Protein 4E4Y (pdb70)

Secondary structure (DSSP, 8-state):
--EEEEETTTSHHHHHHHHHHTTSTT-EEEEEESS-----TTEEEEE--TT-HHHHHHHHHHTTT--EEEEEE-------B-TTTS-HHHHHHHHIIIIIHHHHHHHHTGGGEEEEEEEEEE--GGGT---TTBHHHHHHHHHHH--HHHHHHHGGGT-EEEEEEES-B--HHHHHHHHHHHHHHT--HHHHHHHHHTTSTTSSPBPHHHHHHHHHHHHSGGG-----EEEESTTGGG-

Organism: Francisella tularensis subsp. tularensis (strain SCHU S4 / Schu 4) (NCBI:txid177416)

Radius of gyration: 17.49 Å; Cα contacts (8 Å, |Δi|>4): 489; chains: 1; bounding box: 54×38×46 Å

Structure (mmCIF, N/CA/C/O backbone):
data_4E4Y
#
_entry.id   4E4Y
#
_cell.length_a   57.698
_cell.length_b   79.260
_cell.length_c   103.162
_cell.angle_alpha   90.00
_cell.angle_beta   90.00
_cell.angle_gamma   90.00
#
_symmetry.space_group_name_H-M   'I 2 2 2'
#
loop_
_entity.id
_entity.type
_entity.pdbx_description
1 polymer 'Short chain dehydrogenase family protein'
2 non-polymer 'SULFATE ION'
3 non-polymer GLYCEROL
4 water water
#
loop_
_atom_site.group_PDB
_atom_site.id
_atom_site.type_symbol
_atom_site.label_atom_id
_atom_site.label_alt_id
_atom_site.label_comp_id
_atom_site.label_asym_id
_atom_site.label_entity_id
_atom_site.label_seq_id
_atom_site.pdbx_PDB_ins_code
_atom_site.Cartn_x
_atom_site.Cartn_y
_atom_site.Cartn_z
_atom_site.occupancy
_atom_site.B_iso_or_equiv
_atom_site.auth_seq_id
_atom_site.auth_comp_id
_atom_site.auth_asym_id
_atom_site.auth_atom_id
_atom_site.pdbx_PDB_model_num
ATOM 1 N N . ALA A 1 3 ? 39.267 29.938 16.061 1.00 67.44 0 ALA A N 1
ATOM 2 C CA . ALA A 1 3 ? 40.072 28.856 16.620 1.00 65.41 0 ALA A CA 1
ATOM 3 C C . ALA A 1 3 ? 39.186 27.785 17.246 1.00 50.95 0 ALA A C 1
ATOM 4 O O . ALA A 1 3 ? 38.105 28.082 17.749 1.00 51.84 0 ALA A O 1
ATOM 14 N N . ALA A 1 5 ? 37.737 25.277 19.906 1.00 27.41 2 ALA A N 1
ATOM 15 C CA . ALA A 1 5 ? 37.595 25.259 21.358 1.00 24.36 2 ALA A CA 1
ATOM 16 C C . ALA A 1 5 ? 36.739 24.079 21.806 1.00 28.77 2 ALA A C 1
ATOM 17 O O . ALA A 1 5 ? 35.798 23.682 21.106 1.00 25.94 2 ALA A O 1
ATOM 19 N N . ASN A 1 6 ? 37.064 23.534 22.980 1.00 24.06 3 ASN A N 1
ATOM 20 C CA . ASN A 1 6 ? 36.289 22.452 23.579 1.00 25.11 3 ASN A CA 1
ATOM 21 C C . ASN A 1 6 ? 35.630 22.884 24.872 1.00 26.46 3 ASN A C 1
ATOM 22 O O . ASN A 1 6 ? 36.252 23.572 25.691 1.00 23.89 3 ASN A O 1
ATOM 27 N N . TYR A 1 7 ? 34.384 22.460 25.059 1.00 20.57 4 TYR A N 1
ATOM 28 C CA . TYR A 1 7 ? 33.653 22.772 26.290 1.00 20.76 4 TYR A CA 1
ATOM 29 C C . TYR A 1 7 ? 33.022 21.520 26.875 1.00 21.84 4 TYR A C 1
ATOM 30 O O . TYR A 1 7 ? 32.650 20.604 26.138 1.00 24.28 4 TYR A O 1
ATOM 39 N N . LEU A 1 8 ? 32.908 21.490 28.202 1.00 22.41 5 LEU A N 1
ATOM 40 C CA . LEU A 1 8 ? 32.228 20.405 28.905 1.00 19.71 5 LEU A CA 1
ATOM 41 C C . LEU A 1 8 ? 31.085 21.008 29.707 1.00 23.02 5 LEU A C 1
ATOM 42 O O . LEU A 1 8 ? 31.278 21.997 30.400 1.00 20.00 5 LEU A O 1
ATOM 47 N N . VAL A 1 9 ? 29.898 20.423 29.599 1.00 19.84 6 VAL A N 1
ATOM 48 C CA . VAL A 1 9 ? 28.753 20.873 30.392 1.00 20.93 6 VAL A CA 1
ATOM 49 C C . VAL A 1 9 ? 28.122 19.689 31.113 1.00 21.45 6 VAL A C 1
ATOM 50 O O . VAL A 1 9 ? 27.710 18.716 30.477 1.00 21.36 6 VAL A O 1
ATOM 54 N N . THR A 1 10 ? 28.051 19.760 32.437 1.00 18.58 7 THR A N 1
ATOM 55 C CA . THR A 1 10 ? 27.335 18.731 33.179 1.00 23.54 7 THR A CA 1
ATOM 56 C C . THR A 1 10 ? 25.906 19.215 33.334 1.00 24.86 7 THR A C 1
ATOM 57 O O . THR A 1 10 ? 25.678 20.403 33.542 1.00 21.83 7 THR A O 1
ATOM 61 N N . GLY A 1 11 ? 24.943 18.308 33.211 1.00 21.34 8 GLY A N 1
ATOM 62 C CA . GLY A 1 11 ? 23.544 18.694 33.233 1.00 27.46 8 GLY A CA 1
ATOM 63 C C . GLY A 1 11 ? 23.161 19.586 32.062 1.00 29.24 8 GLY A C 1
ATOM 64 O O . GLY A 1 11 ? 22.348 20.498 32.210 1.00 31.02 8 GLY A O 1
ATOM 65 N N . GLY A 1 12 ? 23.738 19.314 30.894 1.00 24.53 9 GLY A N 1
ATOM 66 C CA . GLY A 1 12 ? 23.498 20.126 29.707 1.00 23.01 9 GLY A CA 1
ATOM 67 C C . GLY A 1 12 ? 22.262 19.791 28.888 1.00 25.14 9 GLY A C 1
ATOM 68 O O . GLY A 1 12 ? 22.088 20.354 27.800 1.00 25.47 9 GLY A O 1
ATOM 69 N N . SER A 1 13 ? 21.398 18.903 29.382 1.00 22.70 10 SER A N 1
ATOM 70 C CA . SER A 1 13 ? 20.225 18.503 28.592 1.00 26.90 10 SER A CA 1
ATOM 71 C C . SER A 1 13 ? 18.957 19.295 28.883 1.00 34.09 10 SER A C 1
ATOM 72 O O . SER A 1 13 ? 17.975 19.173 28.165 1.00 36.96 10 SER A O 1
ATOM 75 N N . LYS A 1 14 ? 18.966 20.091 29.939 1.00 38.68 11 LYS A N 1
ATOM 76 C CA . LYS A 1 14 ? 17.769 20.845 30.296 1.00 41.59 11 LYS A CA 1
ATOM 77 C C . LYS A 1 14 ? 18.103 22.210 30.888 1.00 34.17 11 LYS A C 1
ATOM 78 O O . LYS A 1 14 ? 19.245 22.475 31.250 1.00 29.37 11 LYS A O 1
ATOM 84 N N . GLY A 1 15 ? 17.098 23.080 30.943 1.00 38.67 12 GLY A N 1
ATOM 85 C CA . GLY A 1 15 ? 17.233 24.381 31.572 1.00 38.48 12 GLY A CA 1
ATOM 86 C C . GLY A 1 15 ? 18.435 25.189 31.122 1.00 32.03 12 GLY A C 1
ATOM 87 O O . GLY A 1 15 ? 18.717 25.295 29.926 1.00 26.56 12 GLY A O 1
ATOM 88 N N . ILE A 1 16 ? 19.144 25.764 32.089 1.00 25.55 13 ILE A N 1
ATOM 89 C CA . ILE A 1 16 ? 20.265 26.650 31.790 1.00 27.02 13 ILE A CA 1
ATOM 90 C C . ILE A 1 16 ? 21.355 25.918 31.021 1.00 23.77 13 ILE A C 1
ATOM 91 O O . ILE A 1 16 ? 21.949 26.468 30.084 1.00 24.95 13 ILE A O 1
ATOM 96 N N . GLY A 1 17 ? 21.618 24.679 31.426 1.00 27.59 14 GLY A N 1
ATOM 97 C CA . GLY A 1 17 ? 22.622 23.856 30.770 1.00 25.49 14 GLY A CA 1
ATOM 98 C C . GLY A 1 17 ? 22.333 23.691 29.283 1.00 29.44 14 GLY A C 1
ATOM 99 O O . GLY A 1 17 ? 23.229 23.834 28.453 1.00 23.70 14 GLY A O 1
ATOM 100 N N . LYS A 1 18 ? 21.082 23.384 28.942 1.00 27.03 15 LYS A N 1
ATOM 101 C CA . LYS A 1 18 ? 20.691 23.258 27.539 1.00 25.68 15 LYS A CA 1
ATOM 102 C C . LYS A 1 18 ? 20.885 24.580 26.799 1.00 27.49 15 LYS A C 1
ATOM 103 O O . LYS A 1 18 ? 21.352 24.604 25.659 1.00 26.29 15 LYS A O 1
ATOM 109 N N . ALA A 1 19 ? 20.532 25.684 27.454 1.00 26.40 16 ALA A N 1
ATOM 110 C CA . ALA A 1 19 ? 20.639 26.997 26.822 1.00 29.17 16 ALA A CA 1
ATOM 111 C C . ALA A 1 19 ? 22.105 27.346 26.549 1.00 23.53 16 ALA A C 1
ATOM 112 O O . ALA A 1 19 ? 22.444 27.912 25.507 1.00 24.16 16 ALA A O 1
ATOM 114 N N . VAL A 1 20 ? 22.964 27.007 27.500 1.00 20.87 17 VAL A N 1
ATOM 115 C CA . VAL A 1 20 ? 24.401 27.221 27.336 1.00 20.56 17 VAL A CA 1
ATOM 116 C C . VAL A 1 20 ? 24.948 26.345 26.212 1.00 24.60 17 VAL A C 1
ATOM 117 O O . VAL A 1 20 ? 25.702 26.815 25.357 1.00 22.38 17 VAL A O 1
ATOM 121 N N . VAL A 1 21 ? 24.554 25.078 26.201 1.00 23.72 18 VAL A N 1
ATOM 122 C CA . VAL A 1 21 ? 24.980 24.185 25.125 1.00 26.84 18 VAL A CA 1
ATOM 123 C C . VAL A 1 21 ? 24.613 24.745 23.747 1.00 27.19 18 VAL A C 1
ATOM 124 O O . VAL A 1 21 ? 25.473 24.850 22.875 1.00 25.98 18 VAL A O 1
ATOM 128 N N . GLU A 1 22 ? 23.349 25.125 23.557 1.00 25.12 19 GLU A N 1
ATOM 129 C CA . GLU A 1 22 ? 22.908 25.667 22.271 1.00 28.38 19 GLU A CA 1
ATOM 130 C C . GLU A 1 22 ? 23.711 26.900 21.846 1.00 28.39 19 GLU A C 1
ATOM 131 O O . GLU A 1 22 ? 24.080 27.024 20.686 1.00 28.67 19 GLU A O 1
ATOM 137 N N . LEU A 1 23 ? 23.995 27.799 22.786 1.00 27.64 20 LEU A N 1
ATOM 138 C CA . LEU A 1 23 ? 24.772 28.995 22.463 1.00 29.14 20 LEU A CA 1
ATOM 139 C C . LEU A 1 23 ? 26.212 28.647 22.087 1.00 26.47 20 LEU A C 1
ATOM 140 O O . LEU A 1 23 ? 26.773 29.217 21.150 1.00 29.91 20 LEU A O 1
ATOM 145 N N . LEU A 1 24 ? 26.810 27.717 22.820 1.00 25.25 21 LEU A N 1
ATOM 146 C CA . LEU A 1 24 ? 28.179 27.305 22.529 1.00 25.05 21 LEU A CA 1
ATOM 147 C C . LEU A 1 24 ? 28.308 26.594 21.184 1.00 30.70 21 LEU A C 1
ATOM 148 O O . LEU A 1 24 ? 29.377 26.612 20.577 1.00 27.82 21 LEU A O 1
ATOM 153 N N . LEU A 1 25 ? 27.228 25.965 20.724 1.00 23.58 22 LEU A N 1
ATOM 154 C CA . LEU A 1 25 ? 27.281 25.180 19.490 1.00 29.40 22 LEU A CA 1
ATOM 155 C C . LEU A 1 25 ? 27.193 26.039 18.234 1.00 33.76 22 LEU A C 1
ATOM 156 O O . LEU A 1 25 ? 27.408 25.552 17.118 1.00 33.91 22 LEU A O 1
ATOM 161 N N . GLN A 1 26 ? 26.869 27.314 18.414 1.00 33.59 23 GLN A N 1
ATOM 162 C CA . GLN A 1 26 ? 26.636 28.204 17.285 1.00 38.97 23 GLN A CA 1
ATOM 163 C C . GLN A 1 26 ? 27.875 28.388 16.403 1.00 40.73 23 GLN A C 1
ATOM 164 O O . GLN A 1 26 ? 27.761 28.568 15.194 1.00 43.38 23 GLN A O 1
ATOM 170 N N . ASN A 1 27 ? 29.053 28.339 17.017 1.00 36.11 24 ASN A N 1
ATOM 171 C CA . ASN A 1 27 ? 30.313 28.382 16.284 1.00 36.21 24 ASN A CA 1
ATOM 172 C C . ASN A 1 27 ? 30.721 26.961 15.929 1.00 32.30 24 ASN A C 1
ATOM 173 O O . ASN A 1 27 ? 30.876 26.133 16.810 1.00 28.82 24 ASN A O 1
ATOM 178 N N . LYS A 1 28 ? 30.893 26.675 14.643 1.00 40.93 25 LYS A N 1
ATOM 179 C CA . LYS A 1 28 ? 31.175 25.304 14.216 1.00 46.61 25 LYS A CA 1
ATOM 180 C C . LYS A 1 28 ? 32.553 24.806 14.646 1.00 44.23 25 LYS A C 1
ATOM 181 O O . LYS A 1 28 ? 32.829 23.609 14.602 1.00 44.99 25 LYS A O 1
ATOM 187 N N . ASN A 1 29 ? 33.416 25.722 15.061 1.00 45.02 26 ASN A N 1
ATOM 188 C CA . ASN A 1 29 ? 34.721 25.330 15.573 1.00 37.96 26 ASN A CA 1
ATOM 189 C C . ASN A 1 29 ? 34.677 24.997 17.056 1.00 34.39 26 ASN A C 1
ATOM 190 O O . ASN A 1 29 ? 35.701 24.650 17.647 1.00 32.54 26 ASN A O 1
ATOM 195 N N . HIS A 1 30 ? 33.493 25.121 17.652 1.00 29.52 27 HIS A N 1
ATOM 196 C CA . HIS A 1 30 ? 33.301 24.713 19.043 1.00 25.71 27 HIS A CA 1
ATOM 197 C C . HIS A 1 30 ? 32.797 23.281 19.085 1.00 30.64 27 HIS A C 1
ATOM 198 O O . HIS A 1 30 ? 31.952 22.881 18.280 1.00 32.91 27 HIS A O 1
ATOM 205 N N . THR A 1 31 ? 33.342 22.518 20.022 1.00 29.35 28 THR A N 1
ATOM 206 C CA . THR A 1 31 ? 32.854 21.187 20.338 1.00 25.39 28 THR A CA 1
ATOM 207 C C . THR A 1 31 ? 32.335 21.228 21.756 1.00 28.21 28 THR A C 1
ATOM 208 O O . THR A 1 31 ? 33.025 21.683 22.663 1.00 24.20 28 THR A O 1
ATOM 212 N N . VAL A 1 32 ? 31.113 20.765 21.960 1.00 19.72 29 VAL A N 1
ATOM 213 C CA . VAL A 1 32 ? 30.567 20.740 23.301 1.00 24.21 29 VAL A CA 1
ATOM 214 C C . VAL A 1 32 ? 30.302 19.301 23.685 1.00 25.21 29 VAL A C 1
ATOM 215 O O . VAL A 1 32 ? 29.761 18.532 22.894 1.00 27.28 29 VAL A O 1
ATOM 219 N N . ILE A 1 33 ? 30.695 18.945 24.900 1.00 21.36 30 ILE A N 1
ATOM 220 C CA . ILE A 1 33 ? 30.445 17.618 25.427 1.00 23.81 30 ILE A CA 1
ATOM 221 C C . ILE A 1 33 ? 29.454 17.752 26.572 1.00 24.78 30 ILE A C 1
ATOM 222 O O . ILE A 1 33 ? 29.725 18.416 27.577 1.00 24.15 30 ILE A O 1
ATOM 227 N N . ASN A 1 34 ? 28.286 17.144 26.378 1.00 20.82 31 ASN A N 1
ATOM 228 C CA . ASN A 1 34 ? 27.198 17.207 27.341 1.00 22.99 31 ASN A CA 1
ATOM 229 C C . ASN A 1 34 ? 27.152 15.925 28.146 1.00 18.92 31 ASN A C 1
ATOM 230 O O . ASN A 1 34 ? 27.041 14.832 27.577 1.00 22.44 31 ASN A O 1
ATOM 235 N N . ILE A 1 35 ? 27.242 16.060 29.463 1.00 19.63 32 ILE A N 1
ATOM 236 C CA . ILE A 1 35 ? 27.136 14.917 30.355 1.00 24.95 32 ILE A CA 1
ATOM 237 C C . ILE A 1 35 ? 25.814 15.012 31.105 1.00 25.29 32 ILE A C 1
ATOM 238 O O . ILE A 1 35 ? 25.595 15.945 31.874 1.00 25.10 32 ILE A O 1
ATOM 243 N N . ASP A 1 36 ? 24.937 14.040 30.890 1.00 23.34 33 ASP A N 1
ATOM 244 C CA . ASP A 1 36 ? 23.626 14.058 31.520 1.00 24.08 33 ASP A CA 1
ATOM 245 C C . ASP A 1 36 ? 23.028 12.659 31.504 1.00 26.63 33 ASP A C 1
ATOM 246 O O . ASP A 1 36 ? 23.586 11.743 30.890 1.00 28.77 33 ASP A O 1
ATOM 251 N N . ILE A 1 37 ? 21.903 12.491 32.189 1.00 29.69 34 ILE A N 1
ATOM 252 C CA . ILE A 1 37 ? 21.274 11.175 32.308 1.00 32.91 34 ILE A CA 1
ATOM 253 C C . ILE A 1 37 ? 20.476 10.815 31.055 1.00 42.18 34 ILE A C 1
ATOM 254 O O . ILE A 1 37 ? 20.254 9.636 30.761 1.00 41.39 34 ILE A O 1
ATOM 259 N N . GLN A 1 38 ? 20.064 11.840 30.316 1.00 38.63 35 GLN A N 1
ATOM 260 C CA . GLN A 1 38 ? 19.353 11.663 29.057 1.00 42.32 35 GLN A CA 1
ATOM 261 C C . GLN A 1 38 ? 19.857 12.692 28.065 1.00 40.44 35 GLN A C 1
ATOM 262 O O . GLN A 1 38 ? 20.152 13.824 28.453 1.00 31.07 35 GLN A O 1
ATOM 268 N N . GLN A 1 39 ? 19.971 12.313 26.790 1.00 41.31 36 GLN A N 1
ATOM 269 C CA . GLN A 1 39 ? 20.414 13.271 25.784 1.00 39.36 36 GLN A CA 1
ATOM 270 C C . GLN A 1 39 ? 19.262 14.173 25.389 1.00 39.51 36 GLN A C 1
ATOM 271 O O . GLN A 1 39 ? 18.102 13.783 25.472 1.00 51.85 36 GLN A O 1
ATOM 277 N N . SER A 1 40 ? 19.592 15.385 24.964 1.00 31.36 37 SER A N 1
ATOM 278 C CA . SER A 1 40 ? 18.589 16.324 24.512 1.00 43.86 37 SER A CA 1
ATOM 279 C C . SER A 1 40 ? 18.646 16.330 22.997 1.00 42.10 37 SER A C 1
ATOM 280 O O . SER A 1 40 ? 18.548 15.278 22.363 1.00 41.73 37 SER A O 1
ATOM 283 N N . PHE A 1 41 ? 18.822 17.505 22.413 1.00 32.11 38 PHE A N 1
ATOM 284 C CA . PHE A 1 41 ? 18.893 17.595 20.961 1.00 33.94 38 PHE A CA 1
ATOM 285 C C . PHE A 1 41 ? 20.287 17.193 20.451 1.00 35.45 38 PHE A C 1
ATOM 286 O O . PHE A 1 41 ? 21.193 16.891 21.244 1.00 32.43 38 PHE A O 1
ATOM 294 N N . SER A 1 42 ? 20.446 17.190 19.127 1.00 38.81 39 SER A N 1
ATOM 295 C CA . SER A 1 42 ? 21.687 16.737 18.505 1.00 35.30 39 SER A CA 1
ATOM 296 C C . SER A 1 42 ? 22.285 17.785 17.591 1.00 33.21 39 SER A C 1
ATOM 297 O O . SER A 1 42 ? 21.572 18.590 16.995 1.00 36.46 39 SER A O 1
ATOM 300 N N . ALA A 1 43 ? 23.606 17.742 17.464 1.00 31.60 40 ALA A N 1
ATOM 301 C CA . ALA A 1 43 ? 24.320 18.561 16.500 1.00 31.63 40 ALA A CA 1
ATOM 302 C C . ALA A 1 43 ? 25.631 17.846 16.196 1.00 31.90 40 ALA A C 1
ATOM 303 O O . ALA A 1 43 ? 26.131 17.096 17.031 1.00 30.91 40 ALA A O 1
ATOM 305 N N . GLU A 1 44 ? 26.182 18.050 15.003 1.00 35.34 41 GLU A N 1
ATOM 306 C CA . GLU A 1 44 ? 27.412 17.355 14.642 1.00 37.87 41 GLU A CA 1
ATOM 307 C C . GLU A 1 44 ? 28.544 17.713 15.596 1.00 36.35 41 GLU A C 1
ATOM 308 O O . GLU A 1 44 ? 29.451 16.909 15.814 1.00 35.08 41 GLU A O 1
ATOM 314 N N . ASN A 1 45 ? 28.494 18.916 16.167 1.00 30.52 42 ASN A N 1
ATOM 315 C CA . ASN A 1 45 ? 29.544 19.330 17.097 1.00 27.85 42 ASN A CA 1
ATOM 316 C C . ASN A 1 45 ? 29.179 19.187 18.569 1.00 32.49 42 ASN A C 1
ATOM 317 O O . ASN A 1 45 ? 29.828 19.783 19.424 1.00 25.19 42 ASN A O 1
ATOM 322 N N . LEU A 1 46 ? 28.144 18.399 18.849 1.00 26.84 43 LEU A N 1
ATOM 323 C CA . LEU A 1 46 ? 27.718 18.118 20.217 1.00 26.86 43 LEU A CA 1
ATOM 324 C C . LEU A 1 46 ? 27.926 16.633 20.497 1.00 28.71 43 LEU A C 1
ATOM 325 O O . LEU A 1 46 ? 27.439 15.777 19.747 1.00 27.99 43 LEU A O 1
ATOM 330 N N . LYS A 1 47 ? 28.671 16.331 21.555 1.00 27.73 44 LYS A N 1
ATOM 331 C CA . LYS A 1 47 ? 28.905 14.949 21.946 1.00 27.62 44 LYS A CA 1
ATOM 332 C C . LYS A 1 47 ? 28.121 14.701 23.221 1.00 30.20 44 LYS A C 1
ATOM 333 O O . LYS A 1 47 ? 28.198 15.484 24.165 1.00 31.14 44 LYS A O 1
ATOM 339 N N . PHE A 1 48 ? 27.363 13.617 23.252 1.00 26.18 45 PHE A N 1
ATOM 340 C CA . PHE A 1 48 ? 26.642 13.269 24.457 1.00 25.88 45 PHE A CA 1
ATOM 341 C C . PHE A 1 48 ? 27.254 12.033 25.104 1.00 25.94 45 PHE A C 1
ATOM 342 O O . PHE A 1 48 ? 27.536 11.035 24.417 1.00 27.21 45 PHE A O 1
ATOM 350 N N . ILE A 1 49 ? 27.450 12.097 26.414 1.00 25.82 46 ILE A N 1
ATOM 351 C CA . ILE A 1 49 ? 27.814 10.916 27.191 1.00 27.80 46 ILE A CA 1
ATOM 352 C C . ILE A 1 49 ? 26.858 10.750 28.365 1.00 30.97 46 ILE A C 1
ATOM 353 O O . ILE A 1 49 ? 26.752 11.627 29.225 1.00 27.05 46 ILE A O 1
ATOM 358 N N . LYS A 1 50 ? 26.147 9.627 28.384 1.00 32.74 47 LYS A N 1
ATOM 359 C CA . LYS A 1 50 ? 25.184 9.362 29.446 1.00 35.40 47 LYS A CA 1
ATOM 360 C C . LYS A 1 50 ? 25.891 9.057 30.759 1.00 33.99 47 LYS A C 1
ATOM 361 O O . LYS A 1 50 ? 26.865 8.310 30.786 1.00 33.80 47 LYS A O 1
ATOM 367 N N . ALA A 1 51 ? 25.401 9.646 31.846 1.00 29.04 48 ALA A N 1
ATOM 368 C CA . ALA A 1 51 ? 25.948 9.377 33.169 1.00 30.29 48 ALA A CA 1
ATOM 369 C C . ALA A 1 51 ? 24.934 9.765 34.237 1.00 30.13 48 ALA A C 1
ATOM 370 O O . ALA A 1 51 ? 24.240 10.779 34.113 1.00 30.11 48 ALA A O 1
ATOM 372 N N . ASP A 1 52 ? 24.834 8.941 35.272 1.00 29.07 49 ASP A N 1
ATOM 373 C CA . ASP A 1 52 ? 24.102 9.314 36.472 1.00 29.56 49 ASP A CA 1
ATOM 374 C C . ASP A 1 52 ? 25.109 10.014 37.370 1.00 30.55 49 ASP A C 1
ATOM 375 O O . ASP A 1 52 ? 25.993 9.374 37.932 1.00 28.57 49 ASP A O 1
ATOM 380 N N . LEU A 1 53 ? 24.989 11.332 37.487 1.00 30.71 50 LEU A N 1
ATOM 381 C CA . LEU A 1 53 ? 26.016 12.128 38.167 1.00 29.93 50 LEU A CA 1
ATOM 382 C C . LE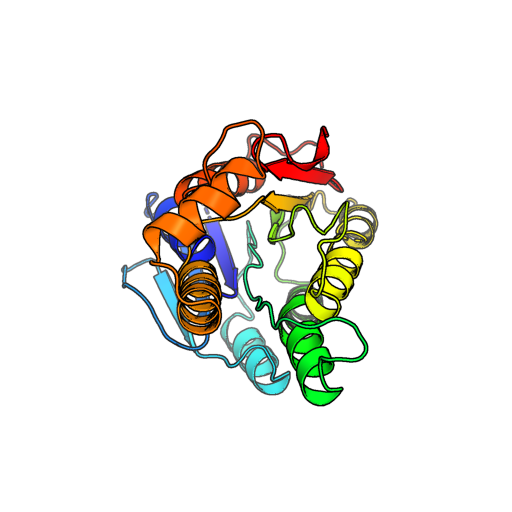U A 1 53 ? 26.045 11.992 39.695 1.00 29.55 50 LEU A C 1
ATOM 383 O O . LEU A 1 53 ? 26.815 12.683 40.363 1.00 33.10 50 LEU A O 1
ATOM 388 N N . THR A 1 54 ? 25.214 11.110 40.246 1.00 33.44 51 THR A N 1
ATOM 389 C CA . THR A 1 54 ? 25.281 10.800 41.671 1.00 35.53 51 THR A CA 1
ATOM 390 C C . THR A 1 54 ? 26.200 9.607 41.906 1.00 37.48 51 THR A C 1
ATOM 391 O O . THR A 1 54 ? 26.484 9.238 43.044 1.00 38.70 51 THR A O 1
ATOM 395 N N . LYS A 1 55 ? 26.650 8.997 40.820 1.00 34.77 52 LYS A N 1
ATOM 396 C CA . LYS A 1 55 ? 27.497 7.815 40.905 1.00 34.45 52 LYS A CA 1
ATOM 397 C C . LYS A 1 55 ? 28.913 8.136 40.458 1.00 38.26 52 LYS A C 1
ATOM 398 O O . LYS A 1 55 ? 29.155 8.476 39.293 1.00 37.72 52 LYS A O 1
ATOM 404 N N . GLN A 1 56 ? 29.849 8.027 41.389 1.00 37.11 53 GLN A N 1
ATOM 405 C CA . GLN A 1 56 ? 31.248 8.288 41.084 1.00 40.84 53 GLN A CA 1
ATOM 406 C C . GLN A 1 56 ? 31.733 7.432 39.911 1.00 37.43 53 GLN A C 1
ATOM 407 O O . GLN A 1 56 ? 32.460 7.914 39.048 1.00 34.46 53 GLN A O 1
ATOM 413 N N . GLN A 1 57 ? 31.326 6.166 39.886 1.00 38.63 54 GLN A N 1
ATOM 414 C CA . GLN A 1 57 ? 31.753 5.246 38.835 1.00 38.54 54 GLN A CA 1
ATOM 415 C C . GLN A 1 57 ? 31.356 5.728 37.441 1.00 35.16 54 GLN A C 1
ATOM 416 O O . GLN A 1 57 ? 32.100 5.535 36.475 1.00 36.98 54 GLN A O 1
ATOM 422 N N . ASP A 1 58 ? 30.178 6.335 37.328 1.00 34.06 55 ASP A N 1
ATOM 423 C CA . ASP A 1 58 ? 29.737 6.881 36.044 1.00 31.77 55 ASP A CA 1
ATOM 424 C C . ASP A 1 58 ? 30.648 8.028 35.621 1.00 32.63 55 ASP A C 1
ATOM 425 O O . ASP A 1 58 ? 31.004 8.163 34.450 1.00 31.45 55 ASP A O 1
ATOM 430 N N . ILE A 1 59 ? 31.043 8.845 36.585 1.00 32.19 56 ILE A N 1
ATOM 431 C CA . ILE A 1 59 ? 31.909 9.980 36.297 1.00 29.75 56 ILE A CA 1
ATOM 432 C C . ILE A 1 59 ? 33.309 9.499 35.909 1.00 29.86 56 ILE A C 1
ATOM 433 O O . ILE A 1 59 ? 33.929 10.036 34.988 1.00 29.95 56 ILE A O 1
ATOM 438 N N . THR A 1 60 ? 33.793 8.471 36.599 1.00 30.78 57 THR A N 1
ATOM 439 C CA . THR A 1 60 ? 35.078 7.875 36.260 1.00 28.89 57 THR A CA 1
ATOM 440 C C . THR A 1 60 ? 35.062 7.352 34.827 1.00 37.28 57 THR A C 1
ATOM 441 O O . THR A 1 60 ? 36.054 7.476 34.104 1.00 36.86 57 THR A O 1
ATOM 445 N N . ASN A 1 61 ? 33.931 6.784 34.412 1.00 33.64 58 ASN A N 1
ATOM 446 C CA . ASN A 1 61 ? 33.786 6.296 33.037 1.00 33.93 58 ASN A CA 1
ATOM 447 C C . ASN A 1 61 ? 33.845 7.435 32.014 1.00 34.40 58 ASN A C 1
ATOM 448 O O . ASN A 1 61 ? 34.494 7.322 30.974 1.00 30.45 58 ASN A O 1
ATOM 453 N N . VAL A 1 62 ? 33.159 8.531 32.308 1.00 29.27 59 VAL A N 1
ATOM 454 C CA . VAL A 1 62 ? 33.228 9.703 31.445 1.00 28.03 59 VAL A CA 1
ATOM 455 C C . VAL A 1 62 ? 34.657 10.228 31.328 1.00 29.39 59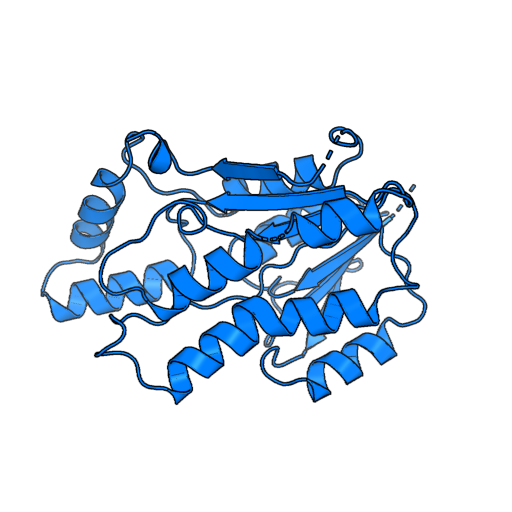 VAL A C 1
ATOM 456 O O . VAL A 1 62 ? 35.134 10.520 30.230 1.00 27.73 59 VAL A O 1
ATOM 460 N N . LEU A 1 63 ? 35.333 10.359 32.465 1.00 25.51 60 LEU A N 1
ATOM 461 C CA . LEU A 1 63 ? 36.694 10.881 32.496 1.00 26.09 60 LEU A CA 1
ATOM 462 C C . LEU A 1 63 ? 37.625 10.072 31.607 1.00 29.75 60 LEU A C 1
ATOM 463 O O . LEU A 1 63 ? 38.513 10.628 30.963 1.00 32.19 60 LEU A O 1
ATOM 468 N N . ASP A 1 64 ? 37.418 8.761 31.565 1.00 30.51 61 ASP A N 1
ATOM 469 C CA . ASP A 1 64 ? 38.223 7.898 30.712 1.00 34.68 61 ASP A CA 1
ATOM 470 C C . ASP A 1 64 ? 37.951 8.196 29.235 1.00 36.25 61 ASP A C 1
ATOM 471 O O . ASP A 1 64 ? 38.871 8.260 28.416 1.00 31.55 61 ASP A O 1
ATOM 476 N N . ILE A 1 65 ? 36.680 8.380 28.899 1.00 30.36 62 ILE A N 1
ATOM 477 C CA . ILE A 1 65 ? 36.307 8.658 27.516 1.00 35.91 62 ILE A CA 1
ATOM 478 C C . ILE A 1 65 ? 36.904 9.969 27.003 1.00 29.57 62 ILE A C 1
ATOM 479 O O . ILE A 1 65 ? 37.370 10.040 25.862 1.00 33.09 62 ILE A O 1
ATOM 484 N N . ILE A 1 66 ? 36.892 10.993 27.850 1.00 28.07 63 ILE A N 1
ATOM 485 C CA . ILE A 1 66 ? 37.357 12.328 27.464 1.00 25.23 63 ILE A CA 1
ATOM 486 C C . ILE A 1 66 ? 38.809 12.640 27.850 1.00 32.51 63 ILE A C 1
ATOM 487 O O . ILE A 1 66 ? 39.209 13.804 27.879 1.00 29.00 63 ILE A O 1
ATOM 492 N N . LYS A 1 67 ? 39.599 11.603 28.112 1.00 30.92 64 LYS A N 1
ATOM 493 C CA . LYS A 1 67 ? 40.937 11.792 28.680 1.00 34.22 64 LYS A CA 1
ATOM 494 C C . LYS A 1 67 ? 41.927 12.600 27.823 1.00 32.26 64 LYS A C 1
ATOM 495 O O . LYS A 1 67 ? 42.856 13.201 28.362 1.00 37.01 64 LYS A O 1
ATOM 501 N N A ASN A 1 68 ? 41.752 12.615 26.500 0.60 31.61 65 ASN A N 1
ATOM 502 N N B ASN A 1 68 ? 41.720 12.615 26.513 0.40 31.90 65 ASN A N 1
ATOM 503 C CA A ASN A 1 68 ? 42.672 13.366 25.626 0.60 35.34 65 ASN A CA 1
ATOM 504 C CA B ASN A 1 68 ? 42.624 13.344 25.635 0.40 34.82 65 ASN A CA 1
ATOM 505 C C A ASN A 1 68 ? 42.204 14.790 25.320 0.60 33.40 65 ASN A C 1
ATOM 506 C C B ASN A 1 68 ? 41.996 14.594 25.039 0.40 34.00 65 ASN A C 1
ATOM 507 O O A ASN A 1 68 ? 42.937 15.586 24.726 0.60 32.37 65 ASN A O 1
ATOM 508 O O B ASN A 1 68 ? 42.420 15.076 23.987 0.40 32.08 65 ASN A O 1
ATOM 517 N N . VAL A 1 69 ? 40.982 15.107 25.724 1.00 29.60 66 VAL A N 1
ATOM 518 C CA . VAL A 1 69 ? 40.398 16.390 25.376 1.00 26.67 66 VAL A CA 1
ATOM 519 C C . VAL A 1 69 ? 40.932 17.489 26.288 1.00 30.28 66 VAL A C 1
ATOM 520 O O . VAL A 1 69 ? 41.027 17.313 27.507 1.00 32.40 66 VAL A O 1
ATOM 524 N N . SER A 1 70 ? 41.312 18.617 25.701 1.00 26.29 67 SER A N 1
ATOM 525 C CA A SER A 1 70 ? 41.698 19.781 26.487 0.67 26.15 67 SER A CA 1
ATOM 526 C CA B SER A 1 70 ? 41.695 19.776 26.496 0.33 26.92 67 SER A CA 1
ATOM 527 C C . SER A 1 70 ? 40.593 20.823 26.415 1.00 27.11 67 SER A C 1
ATOM 528 O O . SER A 1 70 ? 40.172 21.216 25.320 1.00 28.64 67 SER A O 1
ATOM 533 N N . PHE A 1 71 ? 40.130 21.269 27.577 1.00 25.96 68 PHE A N 1
ATOM 534 C CA . PHE A 1 71 ? 38.984 22.162 27.639 1.00 25.08 68 PHE A CA 1
ATOM 535 C C . PHE A 1 71 ? 39.335 23.622 27.816 1.00 26.53 68 PHE A C 1
ATOM 536 O O . PHE A 1 71 ? 40.212 23.982 28.606 1.00 24.09 68 PHE A O 1
ATOM 544 N N . ASP A 1 72 ? 38.632 24.446 27.049 1.00 22.70 69 ASP A N 1
ATOM 545 C CA . ASP A 1 72 ? 38.670 25.891 27.176 1.00 25.75 69 ASP A CA 1
ATOM 546 C C . ASP A 1 72 ? 37.691 26.364 28.227 1.00 24.02 69 ASP A C 1
ATOM 547 O O . ASP A 1 72 ? 37.938 27.352 28.905 1.00 24.46 69 ASP A O 1
ATOM 552 N N . GLY A 1 73 ? 36.563 25.670 28.345 1.00 20.95 70 GLY A N 1
ATOM 553 C CA . GLY A 1 73 ? 35.513 26.091 29.247 1.00 26.32 70 GLY A CA 1
ATOM 554 C C . GLY A 1 73 ? 34.748 24.922 29.844 1.00 24.57 70 GLY A C 1
ATOM 555 O O . GLY A 1 73 ? 34.592 23.885 29.210 1.00 24.13 70 GLY A O 1
ATOM 556 N N . ILE A 1 74 ? 34.290 25.091 31.077 1.00 19.15 71 ILE A N 1
ATOM 557 C CA A ILE A 1 74 ? 33.466 24.090 31.747 0.38 20.93 71 ILE A CA 1
ATOM 558 C CA B ILE A 1 74 ? 33.448 24.090 31.717 0.62 20.09 71 ILE A CA 1
ATOM 559 C C . ILE A 1 74 ? 32.272 24.786 32.389 1.00 23.37 71 ILE A C 1
ATOM 560 O O . ILE A 1 74 ? 32.448 25.796 33.052 1.00 22.43 71 ILE A O 1
ATOM 569 N N . PHE A 1 75 ? 31.065 24.258 32.182 1.00 20.54 72 PHE A N 1
ATOM 570 C CA . PHE A 1 75 ? 29.879 24.771 32.895 1.00 19.23 72 PHE A CA 1
ATOM 571 C C . PHE A 1 75 ? 29.273 23.630 33.689 1.00 25.08 72 PHE A C 1
ATOM 572 O O . PHE A 1 75 ? 28.916 22.599 33.113 1.00 25.35 72 PHE A O 1
ATOM 580 N N . LEU A 1 76 ? 29.164 23.821 35.005 1.00 21.44 73 LEU A N 1
ATOM 581 C CA . LEU A 1 76 ? 28.659 22.791 35.907 1.00 20.58 73 LEU A CA 1
ATOM 582 C C . LEU A 1 76 ? 27.215 23.092 36.298 1.00 24.39 73 LEU A C 1
ATOM 583 O O . LEU A 1 76 ? 26.953 23.932 37.149 1.00 21.02 73 LEU A O 1
ATOM 588 N N . ASN A 1 77 ? 26.288 22.402 35.647 1.00 26.67 74 ASN A N 1
ATOM 589 C CA . ASN A 1 77 ? 24.867 22.670 35.814 1.00 24.89 74 ASN A CA 1
ATOM 590 C C . ASN A 1 77 ? 24.116 21.449 36.331 1.00 28.43 74 ASN A C 1
ATOM 591 O O . ASN A 1 77 ? 22.890 21.416 36.327 1.00 32.77 74 ASN A O 1
ATOM 596 N N . ALA A 1 78 ? 24.848 20.431 36.754 1.00 27.33 75 ALA A N 1
ATOM 597 C CA . ALA A 1 78 ? 24.199 19.302 37.394 1.00 28.41 75 ALA A CA 1
ATOM 598 C C . ALA A 1 78 ? 23.622 19.846 38.686 1.00 35.59 75 ALA A C 1
ATOM 599 O O . ALA A 1 78 ? 24.248 20.661 39.362 1.00 39.83 75 ALA A O 1
ATOM 601 N N . GLY A 1 79 ? 22.419 19.428 39.034 1.00 29.99 76 GLY A N 1
ATOM 602 C CA . GLY A 1 79 ? 21.860 19.931 40.269 1.00 32.05 76 GLY A CA 1
ATOM 603 C C . GLY A 1 79 ? 20.395 19.640 40.410 1.00 28.62 76 GLY A C 1
ATOM 604 O O . GLY A 1 79 ? 19.665 19.553 39.428 1.00 31.80 76 GLY A O 1
ATOM 605 N N . ILE A 1 80 ? 19.976 19.487 41.655 1.00 27.27 77 ILE A N 1
ATOM 606 C CA A ILE A 1 80 ? 18.575 19.258 41.958 0.54 27.29 77 ILE A CA 1
ATOM 607 C CA B ILE A 1 80 ? 18.583 19.224 41.974 0.46 27.54 77 ILE A CA 1
ATOM 608 C C . ILE A 1 80 ? 18.205 19.985 43.238 1.00 23.48 77 ILE A C 1
ATOM 609 O O . ILE A 1 80 ? 19.068 20.318 44.049 1.00 27.70 77 ILE A O 1
ATOM 618 N N . LEU A 1 81 ? 16.915 20.264 43.387 1.00 23.97 78 LEU A N 1
ATOM 619 C CA . LEU A 1 81 ? 16.408 20.888 44.597 1.00 24.33 78 LEU A CA 1
ATOM 620 C C . LEU A 1 81 ? 15.364 19.934 45.125 1.00 29.57 78 LEU A C 1
ATOM 621 O O . LEU A 1 81 ? 14.428 19.588 44.406 1.00 31.52 78 LEU A O 1
ATOM 626 N N . ILE A 1 82 ? 15.552 19.477 46.356 1.00 28.14 79 ILE A N 1
ATOM 627 C CA . ILE A 1 82 ? 14.538 18.700 47.046 1.00 29.54 79 ILE A CA 1
ATOM 628 C C . ILE A 1 82 ? 14.089 19.526 48.247 1.00 30.94 79 ILE A C 1
ATOM 629 O O . ILE A 1 82 ? 14.915 19.967 49.040 1.00 29.23 79 ILE A O 1
ATOM 634 N N . LYS A 1 83 ? 12.787 19.766 48.359 1.00 28.83 80 LYS A N 1
ATOM 635 C CA . LYS A 1 83 ? 12.270 20.659 49.402 1.00 27.91 80 LYS A CA 1
ATOM 636 C C . LYS A 1 83 ? 12.332 20.070 50.804 1.00 31.80 80 LYS A C 1
ATOM 637 O O . LYS A 1 83 ? 12.356 18.847 50.984 1.00 30.49 80 LYS A O 1
ATOM 643 N N . GLY A 1 84 ? 12.355 20.957 51.796 1.00 22.84 81 GLY A N 1
ATOM 644 C CA . GLY A 1 84 ? 12.195 20.569 53.181 1.00 23.74 81 GLY A CA 1
ATOM 645 C C . GLY A 1 84 ? 13.194 21.281 54.067 1.00 26.57 81 GLY A C 1
ATOM 646 O O . GLY A 1 84 ? 14.335 21.518 53.661 1.00 23.46 81 GLY A O 1
ATOM 647 N N . SER A 1 85 ? 12.758 21.633 55.273 1.00 25.25 82 SER A N 1
ATOM 648 C CA . SER A 1 85 ? 13.674 22.117 56.296 1.00 23.72 82 SER A CA 1
ATOM 649 C C . SER A 1 85 ? 14.503 20.915 56.726 1.00 21.59 82 SER A C 1
ATOM 650 O O . SER A 1 85 ? 14.233 19.792 56.301 1.00 25.47 82 SER A O 1
ATOM 653 N N . ILE A 1 86 ? 15.505 21.139 57.569 1.00 21.21 83 ILE A N 1
ATOM 654 C CA . ILE A 1 86 ? 16.346 20.038 58.015 1.00 24.03 83 ILE A CA 1
ATOM 655 C C . ILE A 1 86 ? 15.522 18.906 58.650 1.00 27.28 83 ILE A C 1
ATOM 656 O O . ILE A 1 86 ? 15.874 17.737 58.538 1.00 29.88 83 ILE A O 1
ATOM 661 N N . PHE A 1 87 ? 14.416 19.249 59.302 1.00 27.54 84 PHE A N 1
ATOM 662 C CA . PHE A 1 87 ? 13.587 18.227 59.950 1.00 28.82 84 PHE A CA 1
ATOM 663 C C . PHE A 1 87 ? 12.736 17.436 58.961 1.00 30.46 84 PHE A C 1
ATOM 664 O O . PHE A 1 87 ? 12.345 16.304 59.234 1.00 35.33 84 PHE A O 1
ATOM 672 N N . ASP A 1 88 ? 12.455 18.028 57.809 1.00 30.71 85 ASP A N 1
ATOM 673 C CA . ASP A 1 88 ? 11.477 17.438 56.904 1.00 34.42 85 ASP A CA 1
ATOM 674 C C . ASP A 1 88 ? 12.091 16.665 55.737 1.00 41.06 85 ASP A C 1
ATOM 675 O O . ASP A 1 88 ? 11.413 15.865 55.100 1.00 47.19 85 ASP A O 1
ATOM 680 N N . ILE A 1 89 ? 13.364 16.906 55.443 1.00 32.00 86 ILE A N 1
ATOM 681 C CA . ILE A 1 89 ? 14.025 16.163 54.372 1.00 27.09 86 ILE A CA 1
ATOM 682 C C . ILE A 1 89 ? 14.828 15.000 54.966 1.00 29.94 86 ILE A C 1
ATOM 683 O O . ILE A 1 89 ? 15.516 15.170 55.969 1.00 32.15 86 ILE A O 1
ATOM 688 N N . ASP A 1 90 ? 14.724 13.804 54.393 1.00 31.44 87 ASP A N 1
ATOM 689 C CA . ASP A 1 90 ? 15.447 12.692 55.011 1.00 34.75 87 ASP A CA 1
ATOM 690 C C . ASP A 1 90 ? 16.933 12.658 54.642 1.00 32.18 87 ASP A C 1
ATOM 691 O O . ASP A 1 90 ? 17.368 13.320 53.697 1.00 28.56 87 ASP A O 1
ATOM 696 N N . ILE A 1 91 ? 17.711 11.901 55.409 1.00 31.63 88 ILE A N 1
ATOM 697 C CA . ILE A 1 91 ? 19.154 11.820 55.190 1.00 32.04 88 ILE A CA 1
ATOM 698 C C . ILE A 1 91 ? 19.475 11.419 53.754 1.00 31.40 88 ILE A C 1
ATOM 699 O O . ILE A 1 91 ? 20.364 11.996 53.119 1.00 29.32 88 ILE A O 1
ATOM 704 N N . GLU A 1 92 ? 18.742 10.434 53.245 1.00 29.83 89 GLU A N 1
ATOM 705 C CA . GLU A 1 92 ? 18.994 9.931 51.903 1.00 32.10 89 GLU A CA 1
ATOM 706 C C . GLU A 1 92 ? 18.865 11.049 50.861 1.00 33.86 89 GLU A C 1
ATOM 707 O O . GLU A 1 92 ? 19.661 11.130 49.924 1.00 33.61 89 GLU A O 1
ATOM 713 N N . SER A 1 93 ? 17.879 11.923 51.042 1.00 29.75 90 SER A N 1
ATOM 714 C CA . SER A 1 93 ? 17.654 13.019 50.096 1.00 28.57 90 SER A CA 1
ATOM 715 C C . SER A 1 93 ? 18.708 14.111 50.222 1.00 29.42 90 SER A C 1
ATOM 716 O O . SER A 1 93 ? 19.133 14.687 49.211 1.00 26.92 90 SER A O 1
ATOM 719 N N . ILE A 1 94 ? 19.117 14.408 51.457 1.00 24.51 91 ILE A N 1
ATOM 720 C CA . ILE A 1 94 ? 20.208 15.360 51.664 1.00 23.18 91 ILE A CA 1
ATOM 721 C C . ILE A 1 94 ? 21.447 14.855 50.935 1.00 23.52 91 ILE A C 1
ATOM 722 O O . ILE A 1 94 ? 22.101 15.605 50.223 1.00 20.54 91 ILE A O 1
ATOM 727 N N . LYS A 1 95 ? 21.752 13.572 51.096 1.00 24.41 92 LYS A N 1
ATOM 728 C CA . LYS A 1 95 ? 22.899 12.979 50.416 1.00 24.40 92 LYS A CA 1
ATOM 729 C C . LYS A 1 95 ? 22.766 13.094 48.897 1.00 31.17 92 LYS A C 1
ATOM 730 O O . LYS A 1 95 ? 23.731 13.423 48.205 1.00 25.20 92 LYS A O 1
ATOM 736 N N . LYS A 1 96 ? 21.570 12.841 48.375 1.00 26.97 93 LYS A N 1
ATOM 737 C CA . LYS A 1 96 ? 21.368 12.916 46.936 1.00 26.28 93 LYS A CA 1
ATOM 738 C C . LYS A 1 96 ? 21.668 14.322 46.435 1.00 25.85 93 LYS A C 1
ATOM 739 O O . LYS A 1 96 ? 22.328 14.506 45.415 1.00 25.57 93 LYS A O 1
ATOM 745 N N . VAL A 1 97 ? 21.182 15.317 47.159 1.00 24.43 94 VAL A N 1
ATOM 746 C CA . VAL A 1 97 ? 21.401 16.703 46.770 1.00 21.32 94 VAL A CA 1
ATOM 747 C C . VAL A 1 97 ? 22.893 17.043 46.814 1.00 22.40 94 VAL A C 1
ATOM 748 O O . VAL A 1 97 ? 23.427 17.641 45.878 1.00 25.02 94 VAL A O 1
ATOM 752 N N . LEU A 1 98 ? 23.581 16.646 47.879 1.00 23.41 95 LEU A N 1
ATOM 753 C CA . LEU A 1 98 ? 25.023 16.904 47.958 1.00 23.14 95 LEU A CA 1
ATOM 754 C C . LEU A 1 98 ? 25.785 16.151 46.881 1.00 24.57 95 LEU A C 1
ATOM 755 O O . LEU A 1 98 ? 26.704 16.700 46.273 1.00 24.55 95 LEU A O 1
ATOM 760 N N . ASP A 1 99 ? 25.412 14.893 46.649 1.00 20.22 96 ASP A N 1
ATOM 761 C CA . ASP A 1 99 ? 26.100 14.081 45.646 1.00 24.98 96 ASP A CA 1
ATOM 762 C C . ASP A 1 99 ? 26.005 14.698 44.245 1.00 25.23 96 ASP A C 1
ATOM 763 O O . ASP A 1 99 ? 26.991 14.784 43.520 1.00 24.09 96 ASP A O 1
ATOM 768 N N . LEU A 1 100 ? 24.812 15.130 43.860 1.00 23.62 97 LEU A N 1
ATOM 769 C CA . LEU A 1 100 ? 24.651 15.731 42.549 1.00 22.94 97 LEU A CA 1
ATOM 770 C C . LEU A 1 100 ? 25.192 17.164 42.501 1.00 26.85 97 LEU A C 1
ATOM 771 O O . LEU A 1 100 ? 25.919 17.528 41.580 1.00 26.18 97 LEU A O 1
ATOM 776 N N . ASN A 1 101 ? 24.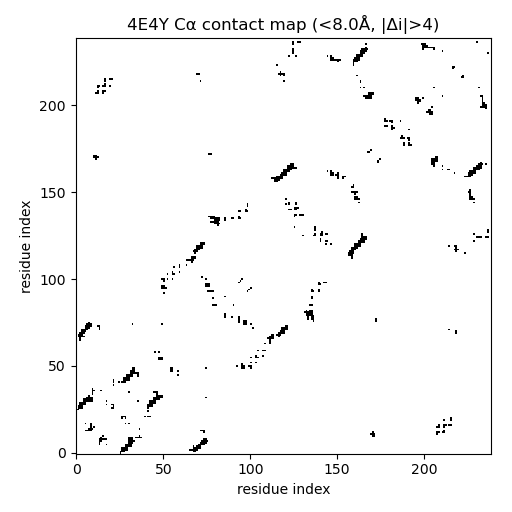828 17.978 43.485 1.00 27.20 98 ASN A N 1
ATOM 777 C CA . ASN A 1 101 ? 25.114 19.409 43.427 1.00 26.20 98 ASN A CA 1
ATOM 778 C C . ASN A 1 101 ? 26.569 19.762 43.694 1.00 25.17 98 ASN A C 1
ATOM 779 O O . ASN A 1 101 ? 27.063 20.773 43.205 1.00 27.94 98 ASN A O 1
ATOM 784 N N . VAL A 1 102 ? 27.243 18.937 44.488 1.00 18.33 99 VAL A N 1
ATOM 785 C CA . VAL A 1 102 ? 28.589 19.259 44.942 1.00 19.82 99 VAL A CA 1
ATOM 786 C C . VAL A 1 102 ? 29.603 18.204 44.507 1.00 20.93 99 VAL A C 1
ATOM 787 O O . VAL A 1 102 ? 30.570 18.513 43.816 1.00 21.97 99 VAL A O 1
ATOM 791 N N . TRP A 1 103 ? 29.385 16.958 44.913 1.00 25.73 100 TRP A N 1
ATOM 792 C CA . TRP A 1 103 ? 30.341 15.898 44.591 1.00 23.78 100 TRP A CA 1
ATOM 793 C C . TRP A 1 103 ? 30.580 15.677 43.084 1.00 28.23 100 TRP A C 1
ATOM 794 O O . TRP A 1 103 ? 31.712 15.430 42.669 1.00 24.47 100 TRP A O 1
ATOM 805 N N . SER A 1 104 ? 29.532 15.746 42.266 1.00 22.79 101 SER A N 1
ATOM 806 C CA . SER A 1 104 ? 29.729 15.508 40.832 1.00 21.24 101 SER A CA 1
ATOM 807 C C . SER A 1 104 ? 30.786 16.466 40.285 1.00 25.31 101 SER A C 1
ATOM 808 O O . SER A 1 104 ? 31.652 16.075 39.507 1.00 25.88 101 SER A O 1
ATOM 811 N N . SER A 1 105 ? 30.724 17.723 40.706 1.00 19.29 102 SER A N 1
ATOM 812 C CA . SER A 1 105 ? 31.731 18.700 40.299 1.00 23.28 102 SER A CA 1
ATOM 813 C C . SER A 1 105 ? 33.111 18.422 40.887 1.00 26.16 102 SER A C 1
ATOM 814 O O . SER A 1 105 ? 34.126 18.623 40.218 1.00 23.29 102 SER A O 1
ATOM 817 N N . ILE A 1 106 ? 33.162 17.995 42.145 1.00 21.32 103 ILE A N 1
ATOM 818 C CA . ILE A 1 106 ? 34.442 17.625 42.739 1.00 22.51 103 ILE A CA 1
ATOM 819 C C . ILE A 1 106 ? 35.118 16.517 41.926 1.00 26.78 103 ILE A C 1
ATOM 820 O O . ILE A 1 106 ? 36.298 16.617 41.559 1.00 23.38 103 ILE A O 1
ATOM 825 N N . TYR A 1 107 ? 34.368 15.464 41.633 1.00 22.49 104 TYR A N 1
ATOM 826 C CA . TYR A 1 107 ? 34.924 14.345 40.887 1.00 24.34 104 TYR A CA 1
ATOM 827 C C . TYR A 1 107 ? 35.416 14.791 39.504 1.00 25.07 104 TYR A C 1
ATOM 828 O O . TYR A 1 107 ? 36.476 14.361 39.039 1.00 24.72 104 TYR A O 1
ATOM 837 N N . PHE A 1 108 ? 34.658 15.658 38.847 1.00 23.44 105 PHE A N 1
ATOM 838 C CA . PHE A 1 108 ? 35.058 16.111 37.518 1.00 23.39 105 PHE A CA 1
ATOM 839 C C . PHE A 1 108 ? 36.301 16.999 37.529 1.00 25.88 105 PHE A C 1
ATOM 840 O O . PHE A 1 108 ? 37.244 16.762 36.779 1.00 27.77 105 PHE A O 1
ATOM 848 N N . ILE A 1 109 ? 36.300 18.033 38.362 1.00 23.17 106 ILE A N 1
ATOM 849 C CA . ILE A 1 109 ? 37.425 18.952 38.353 1.00 26.44 106 ILE A CA 1
ATOM 850 C C . ILE A 1 109 ? 38.693 18.223 38.778 1.00 28.40 106 ILE A C 1
ATOM 851 O O . ILE A 1 109 ? 39.743 18.348 38.137 1.00 27.82 106 ILE A O 1
ATOM 856 N N . LYS A 1 110 ? 38.599 17.450 39.855 1.00 25.96 107 LYS A N 1
ATOM 857 C CA . LYS A 1 110 ? 39.729 16.630 40.273 1.00 28.46 107 LYS A CA 1
ATOM 858 C C . LYS A 1 110 ? 40.254 15.775 39.112 1.00 34.94 107 LYS A C 1
ATOM 859 O O . LYS A 1 110 ? 41.465 15.694 38.883 1.00 32.86 107 LYS A O 1
ATOM 865 N N . GLY A 1 111 ? 39.345 15.163 38.357 1.00 27.74 108 GLY A N 1
ATOM 866 C CA . GLY A 1 111 ? 39.733 14.280 37.267 1.00 31.05 108 GLY A CA 1
ATOM 867 C C . GLY A 1 111 ? 40.197 14.968 35.987 1.00 31.04 108 GLY A C 1
ATOM 868 O O . GLY A 1 111 ? 40.764 14.333 35.098 1.00 29.17 108 GLY A O 1
ATOM 869 N N . LEU A 1 112 ? 39.963 16.271 35.883 1.00 30.87 109 LEU A N 1
ATOM 870 C CA . LEU A 1 112 ? 40.315 17.002 34.669 1.00 27.18 109 LEU A CA 1
ATOM 871 C C . LEU A 1 112 ? 41.556 17.860 34.849 1.00 29.98 109 LEU A C 1
ATOM 872 O O . LEU A 1 112 ? 41.791 18.790 34.073 1.00 27.28 109 LEU A O 1
ATOM 877 N N . GLU A 1 113 ? 42.348 17.542 35.867 1.00 27.17 110 GLU A N 1
ATOM 878 C CA . GLU A 1 113 ? 43.548 18.319 36.169 1.00 36.25 110 GLU A CA 1
ATOM 879 C C . GLU A 1 113 ? 44.412 18.569 34.929 1.00 33.68 110 GLU A C 1
ATOM 880 O O . GLU A 1 113 ? 44.829 19.702 34.688 1.00 36.97 110 GLU A O 1
ATOM 886 N N . ASN A 1 114 ? 44.657 17.523 34.137 1.00 29.34 111 ASN A N 1
ATOM 887 C CA . ASN A 1 114 ? 45.493 17.633 32.944 1.00 33.83 111 ASN A CA 1
ATOM 888 C C . ASN A 1 114 ? 44.691 17.860 31.673 1.00 31.39 111 ASN A C 1
ATOM 889 O O . ASN A 1 114 ? 45.174 17.614 30.573 1.00 33.00 111 ASN A O 1
ATOM 894 N N . ASN A 1 115 ? 43.463 18.336 31.834 1.00 26.41 112 ASN A N 1
ATOM 895 C CA . ASN A 1 115 ? 42.581 18.600 30.701 1.00 28.36 112 ASN A CA 1
ATOM 896 C C . ASN A 1 115 ? 42.108 20.040 30.664 1.00 27.32 112 ASN A C 1
ATOM 897 O O . ASN A 1 115 ? 41.261 20.396 29.847 1.00 32.24 112 ASN A O 1
ATOM 902 N N . LEU A 1 116 ? 42.649 20.860 31.558 1.00 22.85 113 LEU A N 1
ATOM 903 C CA . LEU A 1 116 ? 42.296 22.269 31.630 1.00 23.77 113 LEU A CA 1
ATOM 904 C C . LEU A 1 116 ? 43.392 23.117 31.013 1.00 28.31 113 LEU A C 1
ATOM 905 O O . LEU A 1 116 ? 44.521 23.132 31.511 1.00 30.49 113 LEU A O 1
ATOM 910 N N . LYS A 1 117 ? 43.058 23.831 29.943 1.00 22.21 114 LYS A N 1
ATOM 911 C CA . LYS A 1 117 ? 44.031 24.699 29.287 1.00 25.39 114 LYS A CA 1
ATOM 912 C C . LYS A 1 117 ? 44.401 25.875 30.174 1.00 24.97 114 LYS A C 1
ATOM 913 O O . LYS A 1 117 ? 43.580 26.375 30.935 1.00 24.73 114 LYS A O 1
ATOM 919 N N . VAL A 1 118 ? 45.647 26.320 30.075 1.00 27.06 115 VAL A N 1
ATOM 920 C CA . VAL A 1 118 ? 45.995 27.611 30.638 1.00 24.21 115 VAL A CA 1
ATOM 921 C C . VAL A 1 118 ? 45.014 28.638 30.076 1.00 24.71 115 VAL A C 1
ATOM 922 O O . VAL A 1 118 ? 44.794 28.696 28.865 1.00 28.86 115 VAL A O 1
ATOM 926 N N . GLY A 1 119 ? 44.413 29.426 30.953 1.00 24.41 116 GLY A N 1
ATOM 927 C CA . GLY A 1 119 ? 43.460 30.439 30.534 1.00 28.63 116 GLY A CA 1
ATOM 928 C C . GLY A 1 119 ? 42.033 29.934 30.396 1.00 31.73 116 GLY A C 1
ATOM 929 O O . GLY A 1 119 ? 41.155 30.670 29.937 1.00 25.99 116 GLY A O 1
ATOM 930 N N . ALA A 1 120 ? 41.793 28.684 30.783 1.00 23.68 117 ALA A N 1
ATOM 931 C CA . ALA A 1 120 ? 40.434 28.132 30.731 1.00 27.48 117 ALA A CA 1
ATOM 932 C C . ALA A 1 120 ? 39.500 28.836 31.721 1.00 22.35 117 ALA A C 1
ATOM 933 O O . ALA A 1 120 ? 39.943 29.502 32.659 1.00 23.48 117 ALA A O 1
ATOM 935 N N . SER A 1 121 ? 38.199 28.654 31.513 1.00 18.99 118 SER A N 1
ATOM 936 C CA . SER A 1 121 ? 37.197 29.279 32.365 1.00 19.18 118 SER A CA 1
ATOM 937 C C . SER A 1 121 ? 36.236 28.208 32.851 1.00 16.22 118 SER A C 1
ATOM 938 O O . SER A 1 121 ? 35.670 27.464 32.040 1.00 23.03 118 SER A O 1
ATOM 941 N N . ILE A 1 122 ? 36.055 28.138 34.167 1.00 20.88 119 ILE A N 1
ATOM 942 C CA . ILE A 1 122 ? 35.120 27.208 34.790 1.00 18.00 119 ILE A CA 1
ATOM 943 C C . ILE A 1 122 ? 33.997 28.006 35.434 1.00 18.99 119 ILE A C 1
ATOM 944 O O . ILE A 1 122 ? 34.261 28.920 36.217 1.00 20.34 119 ILE A O 1
ATOM 949 N N . VAL A 1 123 ? 32.752 27.656 35.121 1.00 19.37 120 VAL A N 1
ATOM 950 C CA . VAL A 1 123 ? 31.602 28.366 35.688 1.00 20.20 120 VAL A CA 1
ATOM 951 C C . VAL A 1 123 ? 30.679 27.382 36.378 1.00 21.43 120 VAL A C 1
ATOM 952 O O . VAL A 1 123 ? 30.308 26.365 35.782 1.00 18.54 120 VAL A O 1
ATOM 956 N N . PHE A 1 124 ? 30.332 27.675 37.630 1.00 21.09 121 PHE A N 1
ATOM 957 C CA . PHE A 1 124 ? 29.340 26.879 38.354 1.00 19.91 121 PHE A CA 1
ATOM 958 C C . PHE A 1 124 ? 27.971 27.515 38.238 1.00 24.89 121 PHE A C 1
ATOM 959 O O . PHE A 1 124 ? 27.850 28.742 38.234 1.00 21.54 121 PHE A O 1
ATOM 967 N N . ASN A 1 125 ? 26.939 26.682 38.166 1.00 19.85 122 ASN A N 1
ATOM 968 C CA . ASN A 1 125 ? 25.591 27.174 38.399 1.00 18.48 122 ASN A CA 1
ATOM 969 C C . ASN A 1 125 ? 25.369 27.218 39.915 1.00 21.89 122 ASN A C 1
ATOM 970 O O . ASN A 1 125 ? 25.262 26.182 40.567 1.00 26.35 122 ASN A O 1
ATOM 975 N N . GLY A 1 126 ? 25.375 28.421 40.481 1.00 21.50 123 GLY A N 1
ATOM 976 C CA . GLY A 1 126 ? 25.084 28.592 41.894 1.00 19.63 123 GLY A CA 1
ATOM 977 C C . GLY A 1 126 ? 23.606 28.911 42.048 1.00 25.34 123 GLY A C 1
ATOM 978 O O . GLY A 1 126 ? 22.759 28.215 41.481 1.00 23.56 123 GLY A O 1
ATOM 979 N N . SER A 1 127 ? 23.301 29.986 42.776 1.00 20.47 124 SER A N 1
ATOM 980 C CA . SER A 1 127 ? 21.924 30.335 43.125 1.00 21.23 124 SER A CA 1
ATOM 981 C C . SER A 1 127 ? 21.977 31.611 43.959 1.00 19.60 124 SER A C 1
ATOM 982 O O . SER A 1 127 ? 23.032 31.929 44.530 1.00 20.52 124 SER A O 1
ATOM 985 N N . ASP A 1 128 ? 20.862 32.329 44.061 1.00 24.72 125 ASP A N 1
ATOM 986 C CA . ASP A 1 128 ? 20.787 33.409 45.044 1.00 23.18 125 ASP A CA 1
ATOM 987 C C . ASP A 1 128 ? 20.968 32.819 46.447 1.00 24.18 125 ASP A C 1
ATOM 988 O O . ASP A 1 128 ? 21.319 33.516 47.391 1.00 19.56 125 ASP A O 1
ATOM 993 N N . GLN A 1 129 ? 20.775 31.510 46.559 1.00 18.73 126 GLN A N 1
ATOM 994 C CA . GLN A 1 129 ? 21.001 30.824 47.819 1.00 21.79 126 GLN A CA 1
ATOM 995 C C . GLN A 1 129 ? 22.479 30.517 48.100 1.00 21.60 126 GLN A C 1
ATOM 996 O O . GLN A 1 129 ? 22.791 29.811 49.057 1.00 21.03 126 GLN A O 1
ATOM 1002 N N . CYS A 1 130 ? 23.384 31.056 47.274 1.00 21.69 127 CYS A N 1
ATOM 1003 C CA . CYS A 1 130 ? 24.793 31.153 47.680 1.00 18.88 127 CYS A CA 1
ATOM 1004 C C . CYS A 1 130 ? 24.938 32.285 48.687 1.00 27.33 127 CYS A C 1
ATOM 1005 O O . CYS A 1 130 ? 25.920 32.338 49.437 1.00 28.25 127 CYS A O 1
ATOM 1008 N N . PHE A 1 131 ? 23.966 33.197 48.681 1.00 28.19 128 PHE A N 1
ATOM 1009 C CA . PHE A 1 131 ? 24.003 34.397 49.528 1.00 24.93 128 PHE A CA 1
ATOM 1010 C C . PHE A 1 131 ? 23.042 34.315 50.709 1.00 23.87 128 PHE A C 1
ATOM 1011 O O . PHE A 1 131 ? 23.401 34.624 51.849 1.00 23.20 128 PHE A O 1
ATOM 1019 N N . ILE A 1 132 ? 21.808 33.922 50.418 1.00 18.85 129 ILE A N 1
ATOM 1020 C CA . ILE A 1 132 ? 20.759 33.883 51.413 1.00 19.14 129 ILE A CA 1
ATOM 1021 C C . ILE A 1 132 ?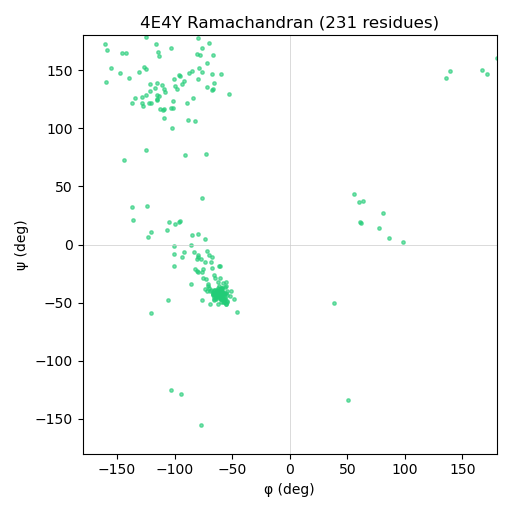 20.123 32.493 51.484 1.00 22.25 129 ILE A C 1
ATOM 1022 O O . ILE A 1 132 ? 20.522 31.576 50.756 1.00 23.03 129 ILE A O 1
ATOM 1027 N N . ALA A 1 133 ? 19.160 32.331 52.385 1.00 20.09 130 ALA A N 1
ATOM 1028 C CA . ALA A 1 133 ? 18.389 31.101 52.446 1.00 23.39 130 ALA A CA 1
ATOM 1029 C C . ALA A 1 133 ? 16.945 31.381 52.072 1.00 23.27 130 ALA A C 1
ATOM 1030 O O . ALA A 1 133 ? 16.491 32.534 52.083 1.00 22.67 130 ALA A O 1
ATOM 1032 N N . LYS A 1 134 ? 16.219 30.323 51.734 1.00 23.35 131 LYS A N 1
ATOM 1033 C CA . LYS A 1 134 ? 14.771 30.426 51.550 1.00 22.63 131 LYS A CA 1
ATOM 1034 C C . LYS A 1 134 ? 14.121 29.371 52.434 1.00 24.42 131 LYS A C 1
ATOM 1035 O O . LYS A 1 134 ? 14.755 28.371 52.762 1.00 23.30 131 LYS A O 1
ATOM 1041 N N . PRO A 1 135 ? 12.873 29.604 52.865 1.00 25.65 132 PRO A N 1
ATOM 1042 C CA . PRO A 1 135 ? 12.297 28.649 53.819 1.00 28.11 132 PRO A CA 1
ATOM 1043 C C . PRO A 1 135 ? 12.232 27.247 53.227 1.00 30.20 132 PRO A C 1
ATOM 1044 O O . PRO A 1 135 ? 12.054 27.102 52.017 1.00 26.97 132 PRO A O 1
ATOM 1048 N N . ASN A 1 136 ? 12.397 26.240 54.078 1.00 27.78 133 ASN A N 1
ATOM 1049 C CA . ASN A 1 136 ? 12.146 24.847 53.715 1.00 29.97 133 ASN A CA 1
ATOM 1050 C C . ASN A 1 136 ? 12.931 24.396 52.495 1.00 28.71 133 ASN A C 1
ATOM 1051 O O . ASN A 1 136 ? 12.400 23.715 51.613 1.00 28.07 133 ASN A O 1
ATOM 1056 N N . SER A 1 137 ? 14.204 24.777 52.456 1.00 23.99 134 SER A N 1
ATOM 1057 C CA . SER A 1 137 ? 15.093 24.437 51.346 1.00 24.08 134 SER A CA 1
ATOM 1058 C C . SER A 1 137 ? 16.469 24.009 51.821 1.00 23.31 134 SER A C 1
ATOM 1059 O O . SER A 1 137 ? 17.464 24.227 51.121 1.00 25.99 134 SER A O 1
ATOM 1062 N N . PHE A 1 138 ? 16.519 23.378 52.987 1.00 19.44 135 PHE A N 1
ATOM 1063 C CA . PHE A 1 138 ? 17.793 23.086 53.657 1.00 18.71 135 PHE A CA 1
ATOM 1064 C C . PHE A 1 138 ? 18.899 22.502 52.767 1.00 22.68 135 PHE A C 1
ATOM 1065 O O . PHE A 1 138 ? 20.000 23.066 52.670 1.00 20.08 135 PHE A O 1
ATOM 1073 N N . ALA A 1 139 ? 18.618 21.363 52.141 1.00 23.06 136 ALA A N 1
ATOM 1074 C CA . ALA A 1 139 ? 19.659 20.632 51.415 1.00 22.47 136 ALA A CA 1
ATOM 1075 C C . ALA A 1 139 ? 20.228 21.454 50.267 1.00 22.89 136 ALA A C 1
ATOM 1076 O O . ALA A 1 139 ? 21.429 21.438 50.013 1.00 22.00 136 ALA A O 1
ATOM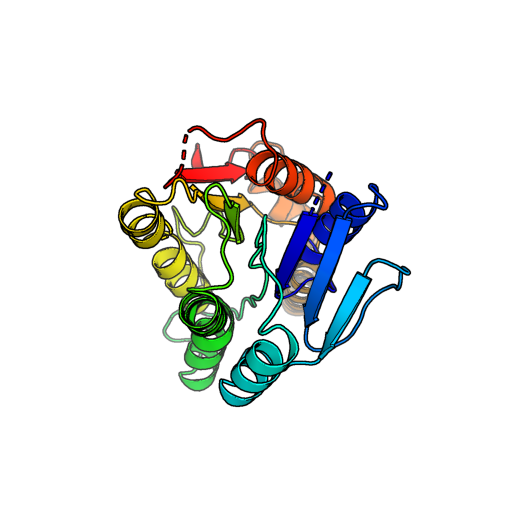 1078 N N . TYR A 1 140 ? 19.348 22.158 49.563 1.00 20.04 137 TYR A N 1
ATOM 1079 C CA . TYR A 1 140 ? 19.754 22.993 48.449 1.00 20.30 137 TYR A CA 1
ATOM 1080 C C . TYR A 1 140 ? 20.626 24.168 48.901 1.00 21.46 137 TYR A C 1
ATOM 1081 O O . TYR A 1 140 ? 21.676 24.434 48.315 1.00 24.39 137 TYR A O 1
ATOM 1090 N N . THR A 1 141 ? 20.192 24.870 49.948 1.00 17.45 138 THR A N 1
ATOM 1091 C CA . THR A 1 141 ? 20.939 26.012 50.463 1.00 17.15 138 THR A CA 1
ATOM 1092 C C . THR A 1 141 ? 22.337 25.560 50.904 1.00 19.55 138 THR A C 1
ATOM 1093 O O . THR A 1 141 ? 23.352 26.211 50.607 1.00 19.10 138 THR A O 1
ATOM 1097 N N . LEU A 1 142 ? 22.371 24.444 51.626 1.00 19.60 139 LEU A N 1
ATOM 1098 C CA . LEU A 1 142 ? 23.613 23.837 52.093 1.00 21.07 139 LEU A CA 1
ATOM 1099 C C . LEU A 1 142 ? 24.561 23.600 50.918 1.00 18.50 139 LEU A C 1
ATOM 1100 O O . LEU A 1 142 ? 25.755 23.938 50.978 1.00 20.37 139 LEU A O 1
ATOM 1105 N N . SER A 1 143 ? 24.030 23.000 49.862 1.00 18.26 140 SER A N 1
ATOM 1106 C CA . SER A 1 143 ? 24.822 22.670 48.683 1.00 20.68 140 SER A CA 1
ATOM 1107 C C . SER A 1 143 ? 25.372 23.925 47.989 1.00 24.82 140 SER A C 1
ATOM 1108 O O . SER A 1 143 ? 26.510 23.943 47.542 1.00 20.46 140 SER A O 1
ATOM 1111 N N . LYS A 1 144 ? 24.573 24.982 47.933 1.00 19.69 141 LYS A N 1
ATOM 1112 C CA . LYS A 1 144 ? 24.996 26.205 47.260 1.00 21.13 141 LYS A CA 1
ATOM 1113 C C . LYS A 1 144 ? 26.053 26.983 48.061 1.00 17.56 141 LYS A C 1
ATOM 1114 O O . LYS A 1 144 ? 26.896 27.688 47.484 1.00 20.12 141 LYS A O 1
ATOM 1120 N N . GLY A 1 145 ? 26.004 26.855 49.386 1.00 16.86 142 GLY A N 1
ATOM 1121 C CA . GLY A 1 145 ? 27.044 27.401 50.245 1.00 21.06 142 GLY A CA 1
ATOM 1122 C C . GLY A 1 145 ? 28.371 26.718 49.972 1.00 22.24 142 GLY A C 1
ATOM 1123 O O . GLY A 1 145 ? 29.427 27.362 49.909 1.00 20.95 142 GLY A O 1
ATOM 1124 N N . ALA A 1 146 ? 28.325 25.399 49.825 1.00 18.50 143 ALA A N 1
ATOM 1125 C CA . ALA A 1 146 ? 29.528 24.651 49.508 1.00 18.40 143 ALA A CA 1
ATOM 1126 C C . ALA A 1 146 ? 30.094 25.099 48.147 1.00 19.47 143 ALA A C 1
ATOM 1127 O O . ALA A 1 146 ? 31.304 25.298 48.017 1.00 20.53 143 ALA A O 1
ATOM 1129 N N . ILE A 1 147 ? 29.223 25.270 47.153 1.00 19.63 144 ILE A N 1
ATOM 1130 C CA . ILE A 1 147 ? 29.648 25.725 45.818 1.00 20.50 144 ILE A CA 1
ATOM 1131 C C . ILE A 1 147 ? 30.262 27.127 45.877 1.00 22.11 144 ILE A C 1
ATOM 1132 O O . ILE A 1 147 ? 31.277 27.405 45.231 1.00 20.84 144 ILE A O 1
ATOM 1137 N N . ALA A 1 148 ? 29.645 28.006 46.661 1.00 18.69 145 ALA A N 1
ATOM 1138 C CA . ALA A 1 148 ? 30.127 29.377 46.789 1.00 20.07 145 ALA A CA 1
ATOM 1139 C C . ALA A 1 148 ? 31.590 29.392 47.226 1.00 21.45 145 ALA A C 1
ATOM 1140 O O . ALA A 1 148 ? 32.423 30.060 46.611 1.00 22.36 145 ALA A O 1
ATOM 1142 N N . GLN A 1 149 ? 31.901 28.661 48.286 1.00 18.40 146 GLN A N 1
ATOM 1143 C CA . GLN A 1 149 ? 33.281 28.641 48.778 1.00 20.66 146 GLN A CA 1
ATOM 1144 C C . GLN A 1 149 ? 34.209 27.777 47.901 1.00 19.87 146 GLN A C 1
ATOM 1145 O O . GLN A 1 149 ? 35.399 28.074 47.759 1.00 21.50 146 GLN A O 1
ATOM 1159 N N . THR A 1 151 ? 34.070 27.723 44.774 1.00 18.25 148 THR A N 1
ATOM 1160 C CA . THR A 1 151 ? 34.420 28.684 43.727 1.00 18.89 148 THR A CA 1
ATOM 1161 C C . THR A 1 151 ? 35.699 29.430 44.096 1.00 21.42 148 THR A C 1
ATOM 1162 O O . THR A 1 151 ? 36.634 29.529 43.290 1.00 20.99 148 THR A O 1
ATOM 1166 N N . LYS A 1 152 ? 35.737 29.957 45.310 1.00 20.39 149 LYS A N 1
ATOM 1167 C CA . LYS A 1 152 ? 36.836 30.809 45.732 1.00 23.69 149 LYS A CA 1
ATOM 1168 C C . LYS A 1 152 ? 38.126 30.019 45.943 1.00 21.96 149 LYS A C 1
ATOM 1169 O O . LYS A 1 152 ? 39.199 30.474 45.578 1.00 22.92 149 LYS A O 1
ATOM 1175 N N . SER A 1 153 ? 38.009 28.829 46.516 1.00 18.30 150 SER A N 1
ATOM 1176 C CA . SER A 1 153 ? 39.169 27.965 46.700 1.00 16.37 150 SER A CA 1
ATOM 1177 C C . SER A 1 153 ? 39.823 27.614 45.361 1.00 16.88 150 SER A C 1
ATOM 1178 O O . SER A 1 153 ? 41.035 27.740 45.206 1.00 17.76 150 SER A O 1
ATOM 1181 N N . LEU A 1 154 ? 39.018 27.169 44.405 1.00 19.49 151 LEU A N 1
ATOM 1182 C CA . LEU A 1 154 ? 39.529 26.813 43.093 1.00 20.74 151 LEU A CA 1
ATOM 1183 C C . LEU A 1 154 ? 40.114 28.038 42.400 1.00 22.99 151 LEU A C 1
ATOM 1184 O O . LEU A 1 154 ? 41.146 27.952 41.753 1.00 19.37 151 LEU A O 1
ATOM 1189 N N . ALA A 1 155 ? 39.459 29.184 42.536 1.00 20.48 152 ALA A N 1
ATOM 1190 C CA . ALA A 1 155 ? 39.991 30.387 41.914 1.00 22.05 152 ALA A CA 1
ATOM 1191 C C . ALA A 1 155 ? 41.392 30.695 42.458 1.00 22.40 152 ALA A C 1
ATOM 1192 O O . ALA A 1 155 ? 42.297 31.024 41.693 1.00 24.08 152 ALA A O 1
ATOM 1194 N N . LEU A 1 156 ? 41.568 30.606 43.772 1.00 20.09 153 LEU A N 1
ATOM 1195 C CA . LEU A 1 156 ? 42.877 30.875 44.369 1.00 24.52 153 LEU A CA 1
ATOM 1196 C C . LEU A 1 156 ? 43.929 29.878 43.906 1.00 23.65 153 LEU A C 1
ATOM 1197 O O . LEU A 1 156 ? 45.063 30.253 43.604 1.00 25.00 153 LEU A O 1
ATOM 1202 N N . ASP A 1 157 ? 43.560 28.604 43.863 1.00 20.59 154 ASP A N 1
ATOM 1203 C CA . ASP A 1 157 ? 44.548 27.565 43.583 1.00 24.03 154 ASP A CA 1
ATOM 1204 C C . ASP A 1 157 ? 44.833 27.384 42.091 1.00 26.45 154 ASP A C 1
ATOM 1205 O O . ASP A 1 157 ? 45.888 26.858 41.718 1.00 26.73 154 ASP A O 1
ATOM 1210 N N . LEU A 1 158 ? 43.908 27.823 41.240 1.00 23.36 155 LEU A N 1
ATOM 1211 C CA . LEU A 1 158 ? 44.083 27.671 39.795 1.00 20.76 155 LEU A CA 1
ATOM 1212 C C . LEU A 1 158 ? 44.564 28.958 39.118 1.00 21.07 155 LEU A C 1
ATOM 1213 O O . LEU A 1 158 ? 44.902 28.947 37.934 1.00 23.78 155 LEU A O 1
ATOM 1218 N N . ALA A 1 159 ? 44.602 30.054 39.875 1.00 21.79 156 ALA A N 1
ATOM 1219 C CA . ALA A 1 159 ? 45.018 31.354 39.331 1.00 22.16 156 ALA A CA 1
ATOM 1220 C C . ALA A 1 159 ? 46.434 31.310 38.733 1.00 23.18 156 ALA A C 1
ATOM 1221 O O . ALA A 1 159 ? 46.734 32.005 37.750 1.00 22.98 156 ALA A O 1
ATOM 1223 N N . LYS A 1 160 ? 47.303 30.486 39.311 1.00 23.42 157 LYS A N 1
ATOM 1224 C CA . LYS A 1 160 ? 48.668 30.351 3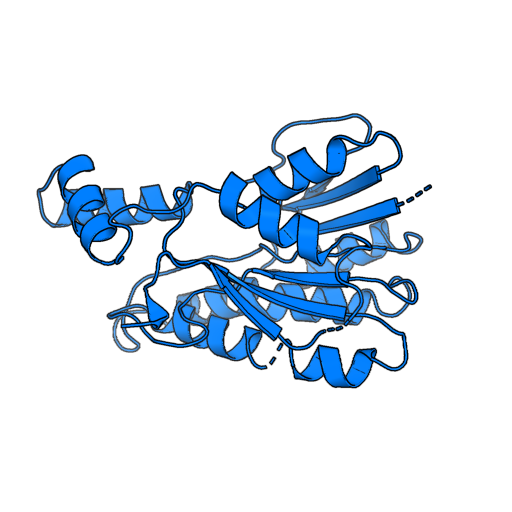8.786 1.00 23.31 157 LYS A CA 1
ATOM 1225 C C . LYS A 1 160 ? 48.669 29.849 37.336 1.00 27.07 157 LYS A C 1
ATOM 1226 O O . LYS A 1 160 ? 49.664 29.980 36.620 1.00 25.51 157 LYS A O 1
ATOM 1232 N N . TYR A 1 161 ? 47.557 29.262 36.912 1.00 23.53 158 TYR A N 1
ATOM 1233 C CA . TYR A 1 161 ? 47.444 28.765 35.540 1.00 25.98 158 TYR A CA 1
ATOM 1234 C C . TYR A 1 161 ? 46.534 29.653 34.683 1.00 26.87 158 TYR A C 1
ATOM 1235 O O . TYR A 1 161 ? 46.164 29.285 33.560 1.00 27.78 158 TYR A O 1
ATOM 1244 N N . GLN A 1 162 ? 46.210 30.826 35.215 1.00 26.65 159 GLN A N 1
ATOM 1245 C CA . GLN A 1 162 ? 45.346 31.785 34.546 1.00 26.94 159 GLN A CA 1
ATOM 1246 C C . GLN A 1 162 ? 43.954 31.199 34.316 1.00 30.19 159 GLN A C 1
ATOM 1247 O O . GLN A 1 162 ? 43.184 31.713 33.505 1.00 32.89 159 GLN A O 1
ATOM 1253 N N . ILE A 1 163 ? 43.630 30.136 35.049 1.00 22.89 160 ILE A N 1
ATOM 1254 C CA . ILE A 1 163 ? 42.299 29.527 34.954 1.00 21.03 160 ILE A CA 1
ATOM 1255 C C . ILE A 1 163 ? 41.334 30.274 35.854 1.00 25.18 160 ILE A C 1
ATOM 1256 O O . ILE A 1 163 ? 41.601 30.462 37.047 1.00 26.72 160 ILE A O 1
ATOM 1261 N N . ARG A 1 164 ? 40.225 30.723 35.274 1.00 19.47 161 ARG A N 1
ATOM 1262 C CA . ARG A 1 164 ? 39.227 31.487 36.022 1.00 23.73 161 ARG A CA 1
ATOM 1263 C C . ARG A 1 164 ? 38.112 30.585 36.514 1.00 19.35 161 ARG A C 1
ATOM 1264 O O . ARG A 1 164 ? 37.736 29.616 35.849 1.00 21.96 161 ARG A O 1
ATOM 1272 N N . VAL A 1 165 ? 37.580 30.917 37.683 1.00 17.24 162 VAL A N 1
ATOM 1273 C CA . VAL A 1 165 ? 36.483 30.160 38.257 1.00 15.08 162 VAL A CA 1
ATOM 1274 C C . VAL A 1 165 ? 35.485 31.150 38.814 1.00 15.04 162 VAL A C 1
ATOM 1275 O O . VAL A 1 165 ? 35.822 31.968 39.671 1.00 18.83 162 VAL A O 1
ATOM 1279 N N . ASN A 1 166 ? 34.248 31.081 38.322 1.00 17.39 163 ASN A N 1
ATOM 1280 C CA . ASN A 1 166 ? 33.210 31.987 38.782 1.00 18.43 163 ASN A CA 1
ATOM 1281 C C . ASN A 1 166 ? 31.896 31.228 38.876 1.00 21.34 163 ASN A C 1
ATOM 1282 O O . ASN A 1 166 ? 31.740 30.149 38.313 1.00 19.78 163 ASN A O 1
ATOM 1287 N N . THR A 1 167 ? 30.935 31.817 39.561 1.00 21.72 164 THR A N 1
ATOM 1288 C CA . THR A 1 167 ? 29.678 31.133 39.768 1.00 21.46 164 THR A CA 1
ATOM 1289 C C . THR A 1 167 ? 28.543 32.098 39.491 1.00 21.64 164 THR A C 1
ATOM 1290 O O . THR A 1 167 ? 28.523 33.189 40.049 1.00 23.13 164 THR A O 1
ATOM 1294 N N . VAL A 1 168 ? 27.625 31.715 38.602 1.00 15.48 165 VAL A N 1
ATOM 1295 C CA . VAL A 1 168 ? 26.424 32.522 38.381 1.00 18.16 165 VAL A CA 1
ATOM 1296 C C . VAL A 1 168 ? 25.432 32.220 39.503 1.00 19.73 165 VAL A C 1
ATOM 1297 O O . VAL A 1 168 ? 25.334 31.079 39.964 1.00 18.76 165 VAL A O 1
ATOM 1301 N N . CYS A 1 169 ? 24.721 33.245 39.962 1.00 20.18 166 CYS A N 1
ATOM 1302 C CA . CYS A 1 169 ? 23.817 33.082 41.104 1.00 18.32 166 CYS A CA 1
ATOM 1303 C C . CYS A 1 169 ? 22.413 33.539 40.727 1.00 16.89 166 CYS A C 1
ATOM 1304 O O . CYS A 1 169 ? 22.002 34.664 41.029 1.00 20.27 166 CYS A O 1
ATOM 1307 N N . PRO A 1 170 ? 21.673 32.652 40.062 1.00 21.03 167 PRO A N 1
ATOM 1308 C CA . PRO A 1 170 ? 20.349 32.953 39.505 1.00 20.60 167 PRO A CA 1
ATOM 1309 C C . PRO A 1 170 ? 19.268 33.004 40.564 1.00 23.70 167 PRO A C 1
ATOM 1310 O O . PRO A 1 170 ? 19.351 32.291 41.565 1.00 22.22 167 PRO A O 1
ATOM 1314 N N . GLY A 1 171 ? 18.269 33.852 40.333 1.00 20.78 168 GLY A N 1
ATOM 1315 C CA . GLY A 1 171 ? 17.035 33.817 41.093 1.00 21.11 168 GLY A CA 1
ATOM 1316 C C . GLY A 1 171 ? 16.256 32.646 40.540 1.00 26.31 168 GLY A C 1
ATOM 1317 O O . GLY A 1 171 ? 16.843 31.725 39.982 1.00 22.22 168 GLY A O 1
ATOM 1318 N N . THR A 1 172 ? 14.936 32.666 40.681 1.00 21.81 169 THR A N 1
ATOM 1319 C CA . THR A 1 172 ? 14.139 31.603 40.088 1.00 19.70 169 THR A CA 1
ATOM 1320 C C . THR A 1 172 ? 14.194 31.646 38.561 1.00 24.44 169 THR A C 1
ATOM 1321 O O . THR A 1 172 ? 14.033 32.705 37.956 1.00 26.96 169 THR A O 1
ATOM 1325 N N . VAL A 1 173 ? 14.403 30.482 37.955 1.00 21.89 170 VAL A N 1
ATOM 1326 C CA . VAL A 1 173 ? 14.516 30.354 36.505 1.00 26.06 170 VAL A CA 1
ATOM 1327 C C . VAL A 1 173 ? 13.442 29.405 36.001 1.00 25.13 170 VAL A C 1
ATOM 1328 O O . VAL A 1 173 ? 13.173 28.386 36.637 1.00 24.77 170 VAL A O 1
ATOM 1332 N N . ASP A 1 174 ? 12.823 29.758 34.877 1.00 23.89 171 ASP A N 1
ATOM 1333 C CA . ASP A 1 174 ? 11.731 28.978 34.293 1.00 26.08 171 ASP A CA 1
ATOM 1334 C C . ASP A 1 174 ? 12.248 27.681 33.666 1.00 29.52 171 ASP A C 1
ATOM 1335 O O . ASP A 1 174 ? 12.380 27.586 32.449 1.00 26.08 171 ASP A O 1
ATOM 1340 N N . THR A 1 175 ? 12.536 26.685 34.499 1.00 28.80 172 THR A N 1
ATOM 1341 C CA . THR A 1 175 ? 13.056 25.402 34.024 1.00 25.54 172 THR A CA 1
ATOM 1342 C C . THR A 1 175 ? 12.070 24.276 34.326 1.00 29.99 172 THR A C 1
ATOM 1343 O O . THR A 1 175 ? 11.078 24.491 35.019 1.00 29.17 172 THR A O 1
ATOM 1347 N N . ASP A 1 176 ? 12.349 23.078 33.805 1.00 31.70 173 ASP A N 1
ATOM 1348 C CA . ASP A 1 176 ? 11.519 21.902 34.077 1.00 31.39 173 ASP A CA 1
ATOM 1349 C C . ASP A 1 176 ? 11.369 21.671 35.575 1.00 30.38 173 ASP A C 1
ATOM 1350 O O . ASP A 1 176 ? 10.264 21.466 36.070 1.00 29.83 173 ASP A O 1
ATOM 1355 N N . LEU A 1 177 ? 12.490 21.676 36.292 1.00 28.00 174 LEU A N 1
ATOM 1356 C CA . LEU A 1 177 ? 12.459 21.369 37.721 1.00 29.31 174 LEU A CA 1
ATOM 1357 C C . LEU A 1 177 ? 11.631 22.419 38.454 1.00 37.59 174 LEU A C 1
ATOM 1358 O O . LEU A 1 177 ? 10.803 22.085 39.304 1.00 29.50 174 LEU A O 1
ATOM 1363 N N . TYR A 1 178 ? 11.842 23.687 38.108 1.00 31.45 175 TYR A N 1
ATOM 1364 C CA . TYR A 1 178 ? 11.069 24.766 38.708 1.00 30.78 175 TYR A CA 1
ATOM 1365 C C . TYR A 1 178 ? 9.586 24.527 38.483 1.00 29.22 175 TYR A C 1
ATOM 1366 O O . TYR A 1 178 ? 8.783 24.617 39.414 1.00 32.05 175 TYR A O 1
ATOM 1375 N N . ARG A 1 179 ? 9.223 24.239 37.238 1.00 26.66 176 ARG A N 1
ATOM 1376 C CA . ARG A 1 179 ? 7.816 24.060 36.895 1.00 32.34 176 ARG A CA 1
ATOM 1377 C C . ARG A 1 179 ? 7.223 22.882 37.661 1.00 37.04 176 ARG A C 1
ATOM 1378 O O . ARG A 1 179 ? 6.074 22.929 38.097 1.00 28.62 176 ARG A O 1
ATOM 1386 N N . ASN A 1 180 ? 8.016 21.829 37.827 1.00 28.76 177 ASN A N 1
ATOM 1387 C CA . ASN A 1 180 ? 7.568 20.653 38.559 1.00 33.71 177 ASN A CA 1
ATOM 1388 C C . ASN A 1 180 ? 7.234 20.966 40.018 1.00 34.55 177 ASN A C 1
ATOM 1389 O O . ASN A 1 180 ? 6.159 20.615 40.510 1.00 37.45 177 ASN A O 1
ATOM 1394 N N . LEU A 1 181 ? 8.169 21.617 40.704 1.00 31.72 178 LEU A N 1
ATOM 1395 C CA . LEU A 1 181 ? 7.994 21.976 42.105 1.00 33.37 178 LEU A CA 1
ATOM 1396 C C . LEU A 1 181 ? 6.784 22.887 42.301 1.00 35.05 178 LEU A C 1
ATOM 1397 O O . LEU A 1 181 ? 5.978 22.686 43.220 1.00 33.45 178 LEU A O 1
ATOM 1402 N N . ILE A 1 182 ? 6.660 23.890 41.434 1.00 33.16 179 ILE A N 1
ATOM 1403 C CA . ILE A 1 182 ? 5.596 24.873 41.570 1.00 37.63 179 ILE A CA 1
ATOM 1404 C C . ILE A 1 182 ? 4.239 24.243 41.236 1.00 34.83 179 ILE A C 1
ATOM 1405 O O . ILE A 1 182 ? 3.232 24.569 41.862 1.00 37.32 179 ILE A O 1
ATOM 1410 N N . GLN A 1 183 ? 4.216 23.326 40.268 1.00 30.23 180 GLN A N 1
ATOM 1411 C CA . GLN A 1 183 ? 2.991 22.573 39.959 1.00 31.63 180 GLN A CA 1
ATOM 1412 C C . GLN A 1 183 ? 2.529 21.739 41.153 1.00 40.97 180 GLN A C 1
ATOM 1413 O O . GLN A 1 183 ? 1.334 21.681 41.474 1.00 34.64 180 GLN A O 1
ATOM 1419 N N . LYS A 1 184 ? 3.478 21.076 41.805 1.00 34.56 181 LYS A N 1
ATOM 1420 C CA . LYS A 1 184 ? 3.140 20.206 42.920 1.00 36.09 181 LYS A CA 1
ATOM 1421 C C . LYS A 1 184 ? 2.716 21.039 44.125 1.00 40.63 181 LYS A C 1
ATOM 1422 O O . LYS A 1 184 ? 1.827 20.644 44.879 1.00 41.66 181 LYS A O 1
ATOM 1428 N N . TYR A 1 185 ? 3.336 22.207 44.278 1.00 37.24 182 TYR A N 1
ATOM 1429 C CA . TYR A 1 185 ? 2.927 23.163 45.303 1.00 40.16 182 TYR A CA 1
ATOM 1430 C C . TYR A 1 185 ? 1.522 23.694 45.014 1.00 41.34 182 TYR A C 1
ATOM 1431 O O . TYR A 1 185 ? 0.675 23.741 45.909 1.00 36.37 182 TYR A O 1
ATOM 1440 N N . ALA A 1 186 ? 1.278 24.083 43.762 1.00 33.76 183 ALA A N 1
ATOM 1441 C CA . ALA A 1 186 ? -0.049 24.558 43.350 1.00 34.23 183 ALA A CA 1
ATOM 1442 C C . ALA A 1 186 ? -1.143 23.533 43.644 1.00 36.42 183 ALA A C 1
ATOM 1443 O O . ALA A 1 186 ? -2.181 23.870 44.221 1.00 40.51 183 ALA A O 1
ATOM 1445 N N . ASN A 1 187 ? -0.908 22.288 43.234 1.00 38.86 184 ASN A N 1
ATOM 1446 C CA . ASN A 1 187 ? -1.840 21.186 43.480 1.00 41.89 184 ASN A CA 1
ATOM 1447 C C . ASN A 1 187 ? -2.074 20.960 44.971 1.00 44.57 184 ASN A C 1
ATOM 1448 O O . ASN A 1 187 ? -3.190 20.654 45.401 1.00 43.17 184 ASN A O 1
ATOM 1453 N N . ASN A 1 188 ? -1.017 21.117 45.762 1.00 40.44 185 ASN A N 1
ATOM 1454 C CA . ASN A 1 188 ? -1.108 20.860 47.194 1.00 44.71 185 ASN A CA 1
ATOM 1455 C C . ASN A 1 188 ? -1.951 21.898 47.928 1.00 44.85 185 ASN A C 1
ATOM 1456 O O . ASN A 1 188 ? -2.685 21.562 48.855 1.00 44.63 185 ASN A O 1
ATOM 1461 N N . VAL A 1 189 ? -1.857 23.158 47.512 1.00 40.52 186 VAL A N 1
ATOM 1462 C CA . VAL A 1 189 ? -2.584 24.225 48.202 1.00 44.44 186 VAL A CA 1
ATOM 1463 C C . VAL A 1 189 ? -3.870 24.646 47.489 1.00 46.23 186 VAL A C 1
ATOM 1464 O O . VAL A 1 189 ? -4.590 25.520 47.967 1.0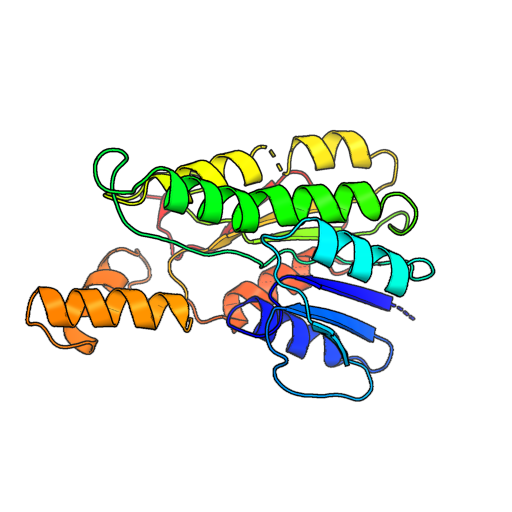0 41.78 186 VAL A O 1
ATOM 1468 N N . GLY A 1 190 ? -4.152 24.025 46.347 1.00 39.42 187 GLY A N 1
ATOM 1469 C CA . GLY A 1 190 ? -5.421 24.228 45.671 1.00 37.87 187 GLY A CA 1
ATOM 1470 C C . GLY A 1 190 ? -5.535 25.482 44.819 1.00 40.20 187 GLY A C 1
ATOM 1471 O O . GLY A 1 190 ? -6.637 25.998 44.617 1.00 40.03 187 GLY A O 1
ATOM 1472 N N . ILE A 1 191 ? -4.411 25.966 44.305 1.00 36.01 188 ILE A N 1
ATOM 1473 C CA . ILE A 1 191 ? -4.416 27.135 43.424 1.00 33.08 188 ILE A CA 1
ATOM 1474 C C . ILE A 1 191 ? -3.971 26.726 42.018 1.00 39.24 188 ILE A C 1
ATOM 1475 O O . ILE A 1 191 ? -3.450 25.632 41.829 1.00 33.93 188 ILE A O 1
ATOM 1480 N N . SER A 1 192 ? -4.192 27.576 41.023 1.00 31.87 189 SER A N 1
ATOM 1481 C CA . SER A 1 192 ? -3.761 27.224 39.676 1.00 34.03 189 SER A CA 1
ATOM 1482 C C . SER A 1 192 ? -2.257 27.438 39.540 1.00 38.13 189 SER A C 1
ATOM 1483 O O . SER A 1 192 ? -1.635 28.136 40.350 1.00 28.96 189 SER A O 1
ATOM 1486 N N . PHE A 1 193 ? -1.671 26.848 38.503 1.00 32.29 190 PHE A N 1
ATOM 1487 C CA . PHE A 1 193 ? -0.258 27.061 38.246 1.00 28.82 190 PHE A CA 1
ATOM 1488 C C . PHE A 1 193 ? 0.026 28.556 38.070 1.00 31.82 190 PHE A C 1
ATOM 1489 O O . PHE A 1 193 ? 0.999 29.079 38.608 1.00 26.74 190 PHE A O 1
ATOM 1497 N N . ASP A 1 194 ? -0.833 29.245 37.324 1.00 31.79 191 ASP A N 1
ATOM 1498 C CA . ASP A 1 194 ? -0.632 30.673 37.080 1.00 34.77 191 ASP A CA 1
ATOM 1499 C C . ASP A 1 194 ? -0.628 31.481 38.375 1.00 34.19 191 ASP A C 1
ATOM 1500 O O . ASP A 1 194 ? 0.228 32.346 38.583 1.00 32.79 191 ASP A O 1
ATOM 1505 N N . GLU A 1 195 ? -1.592 31.202 39.243 1.00 33.31 192 GLU A N 1
ATOM 1506 C CA . GLU A 1 195 ? -1.646 31.874 40.535 1.00 35.18 192 GLU A CA 1
ATOM 1507 C C . GLU A 1 195 ? -0.358 31.651 41.305 1.00 33.88 192 GLU A C 1
ATOM 1508 O O . GLU A 1 195 ? 0.193 32.578 41.912 1.00 32.81 192 GLU A O 1
ATOM 1514 N N . ALA A 1 196 ? 0.131 30.416 41.267 1.00 28.30 193 ALA A N 1
ATOM 1515 C CA . ALA A 1 196 ? 1.363 30.072 41.966 1.00 29.87 193 ALA A CA 1
ATOM 1516 C C . ALA A 1 196 ? 2.571 30.824 41.392 1.00 29.05 193 ALA A C 1
ATOM 1517 O O . ALA A 1 196 ? 3.388 31.378 42.145 1.00 28.11 193 ALA A O 1
ATOM 1519 N N . GLN A 1 197 ? 2.688 30.853 40.066 1.00 29.95 194 GLN A N 1
ATOM 1520 C CA . GLN A 1 197 ? 3.804 31.559 39.430 1.00 30.10 194 GLN A CA 1
ATOM 1521 C C . GLN A 1 197 ? 3.790 33.062 39.723 1.00 30.71 194 GLN A C 1
ATOM 1522 O O . GLN A 1 197 ? 4.846 33.668 39.944 1.00 28.45 194 GLN A O 1
ATOM 1528 N N . LYS A 1 198 ? 2.597 33.653 39.734 1.00 30.27 195 LYS A N 1
ATOM 1529 C CA . LYS A 1 198 ? 2.438 35.061 40.089 1.00 31.32 195 LYS A CA 1
ATOM 1530 C C . LYS A 1 198 ? 2.967 35.352 41.496 1.00 30.13 195 LYS A C 1
ATOM 1531 O O . LYS A 1 198 ? 3.609 36.378 41.717 1.00 31.78 195 LYS A O 1
ATOM 1537 N N . GLN A 1 199 ? 2.693 34.451 42.441 1.00 28.04 196 GLN A N 1
ATOM 1538 C CA . GLN A 1 199 ? 3.188 34.602 43.812 1.00 33.18 196 GLN A CA 1
ATOM 1539 C C . GLN A 1 199 ? 4.708 34.589 43.799 1.00 30.98 196 GLN A C 1
ATOM 1540 O O . GLN A 1 199 ? 5.351 35.372 44.490 1.00 30.11 196 GLN A O 1
ATOM 1546 N N . GLU A 1 200 ? 5.281 33.689 43.010 1.00 28.37 197 GLU A N 1
ATOM 1547 C CA . GLU A 1 200 ? 6.731 33.579 42.942 1.00 27.24 197 GLU A CA 1
ATOM 1548 C C . GLU A 1 200 ? 7.336 34.833 42.302 1.00 26.84 197 GLU A C 1
ATOM 1549 O O . GLU A 1 200 ? 8.355 35.346 42.768 1.00 26.87 197 GLU A O 1
ATOM 1555 N N . GLU A 1 201 ? 6.711 35.324 41.233 1.00 25.42 198 GLU A N 1
ATOM 1556 C CA . GLU A 1 201 ? 7.218 36.505 40.537 1.00 27.62 198 GLU A CA 1
ATOM 1557 C C . GLU A 1 201 ? 7.306 37.717 41.468 1.00 31.90 198 GLU A C 1
ATOM 1558 O O . GLU A 1 201 ? 8.247 38.503 41.375 1.00 29.43 198 GLU A O 1
ATOM 1564 N N . LYS A 1 202 ? 6.335 37.862 42.368 1.00 28.20 199 LYS A N 1
ATOM 1565 C CA . LYS A 1 202 ? 6.334 38.987 43.311 1.00 29.04 199 LYS A CA 1
ATOM 1566 C C . LYS A 1 202 ? 7.469 38.935 44.337 1.00 27.74 199 LYS A C 1
ATOM 1567 O O . LYS A 1 202 ? 7.692 39.900 45.071 1.00 33.58 199 LYS A O 1
ATOM 1573 N N . GLU A 1 203 ? 8.177 37.814 44.404 1.00 26.47 200 GLU A N 1
ATOM 1574 C CA . GLU A 1 203 ? 9.316 37.717 45.313 1.00 30.64 200 GLU A CA 1
ATOM 1575 C C . GLU A 1 203 ? 10.512 38.515 44.798 1.00 25.94 200 GLU A C 1
ATOM 1576 O O . GLU A 1 203 ? 11.458 38.779 45.551 1.00 31.18 200 GLU A O 1
ATOM 1582 N N . PHE A 1 204 ? 10.469 38.890 43.525 1.00 22.92 201 PHE A N 1
ATOM 1583 C CA . PHE A 1 204 ? 11.596 39.573 42.880 1.00 22.28 201 PHE A CA 1
ATOM 1584 C C . PHE A 1 204 ? 11.247 41.017 42.575 1.00 25.43 201 PHE A C 1
ATOM 1585 O O . PHE A 1 204 ? 10.143 41.302 42.130 1.00 24.48 201 PHE A O 1
ATOM 1593 N N . PRO A 1 205 ? 12.184 41.941 42.839 1.00 23.90 202 PRO A N 1
ATOM 1594 C CA . PRO A 1 205 ? 11.934 43.342 42.472 1.00 24.78 202 PRO A CA 1
ATOM 1595 C C . PRO A 1 205 ? 11.495 43.509 41.007 1.00 22.16 202 PRO A C 1
ATOM 1596 O O . PRO A 1 205 ? 10.616 44.328 40.731 1.00 21.51 202 PRO A O 1
ATOM 1600 N N . LEU A 1 206 ? 12.097 42.762 40.088 1.00 19.70 203 LEU A N 1
ATOM 1601 C CA . LEU A 1 206 ? 11.692 42.851 38.676 1.00 20.04 203 LEU A CA 1
ATOM 1602 C C . LEU A 1 206 ? 10.310 42.265 38.409 1.00 20.99 203 LEU A C 1
ATOM 1603 O O . LEU A 1 206 ? 9.782 42.399 37.312 1.00 24.22 203 LEU A O 1
ATOM 1608 N N . ASN A 1 207 ? 9.737 41.603 39.405 1.00 22.89 204 ASN A N 1
ATOM 1609 C CA . ASN A 1 207 ? 8.377 41.060 39.286 1.00 23.93 204 ASN A CA 1
ATOM 1610 C C . ASN A 1 207 ? 8.215 40.047 38.158 1.00 23.48 204 ASN A C 1
ATOM 1611 O O . ASN A 1 207 ? 7.167 39.991 37.503 1.00 24.72 204 ASN A O 1
ATOM 1616 N N . ARG A 1 208 ? 9.251 39.240 37.946 1.00 23.08 205 ARG A N 1
ATOM 1617 C CA . ARG A 1 208 ? 9.200 38.162 36.966 1.00 23.10 205 ARG A CA 1
ATOM 1618 C C . ARG A 1 208 ? 10.272 37.160 37.334 1.00 24.68 205 ARG A C 1
ATOM 1619 O O . ARG A 1 208 ? 11.118 37.445 38.172 1.00 23.55 205 ARG A O 1
ATOM 1627 N N . ILE A 1 209 ? 10.232 35.983 36.720 1.00 25.93 206 ILE A N 1
ATOM 1628 C CA . ILE A 1 209 ? 11.347 35.058 36.873 1.00 25.22 206 ILE A CA 1
ATOM 1629 C C . ILE A 1 209 ? 12.206 35.083 35.609 1.00 24.03 206 ILE A C 1
ATOM 1630 O O . ILE A 1 209 ? 11.815 35.673 34.601 1.00 23.82 206 ILE A O 1
ATOM 1635 N N . ALA A 1 210 ? 13.379 34.461 35.665 1.00 22.98 207 ALA A N 1
ATOM 1636 C CA . ALA A 1 210 ? 14.287 34.456 34.514 1.00 22.16 207 ALA A CA 1
ATOM 1637 C C .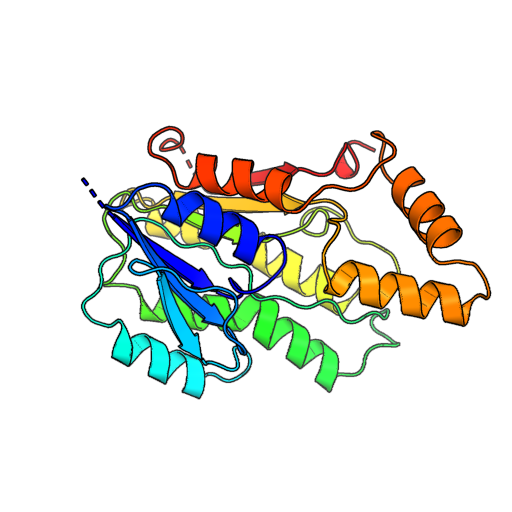 ALA A 1 210 ? 13.953 33.344 33.530 1.00 27.34 207 ALA A C 1
ATOM 1638 O O . ALA A 1 210 ? 13.461 32.282 33.922 1.00 24.41 207 ALA A O 1
ATOM 1640 N N . GLN A 1 211 ? 14.233 33.591 32.252 1.00 21.45 208 GLN A N 1
ATOM 1641 C CA . GLN A 1 211 ? 14.280 32.521 31.259 1.00 21.65 208 GLN A CA 1
ATOM 1642 C C . GLN A 1 211 ? 15.689 31.924 31.249 1.00 22.15 208 GLN A C 1
ATOM 1643 O O . GLN A 1 211 ? 16.656 32.622 31.521 1.00 23.70 208 GLN A O 1
ATOM 1649 N N . PRO A 1 212 ? 15.803 30.620 30.967 1.00 24.01 209 PRO A N 1
ATOM 1650 C CA . PRO A 1 212 ? 17.113 29.953 30.981 1.00 24.88 209 PRO A CA 1
ATOM 1651 C C . PRO A 1 212 ? 18.133 30.644 30.074 1.00 21.02 209 PRO A C 1
ATOM 1652 O O . PRO A 1 212 ? 19.298 30.757 30.447 1.00 22.40 209 PRO A O 1
ATOM 1656 N N . GLN A 1 213 ? 17.696 31.087 28.898 1.00 22.07 210 GLN A N 1
ATOM 1657 C CA . GLN A 1 213 ? 18.590 31.781 27.969 1.00 29.02 210 GLN A CA 1
ATOM 1658 C C . GLN A 1 213 ? 19.261 32.991 28.612 1.00 24.78 210 GLN A C 1
ATOM 1659 O O . GLN A 1 213 ? 20.419 33.289 28.341 1.00 26.26 210 GLN A O 1
ATOM 1665 N N . GLU A 1 214 ? 18.543 33.692 29.481 1.00 26.49 211 GLU A N 1
ATOM 1666 C CA . GLU A 1 214 ? 19.124 34.856 30.137 1.00 22.11 211 GLU A CA 1
ATOM 1667 C C . GLU A 1 214 ? 20.312 34.473 31.014 1.00 24.50 211 GLU A C 1
ATOM 1668 O O . GLU A 1 214 ? 21.355 35.135 31.003 1.00 23.92 211 GLU A O 1
ATOM 1674 N N . ILE A 1 215 ? 20.166 33.397 31.773 1.00 19.44 212 ILE A N 1
ATOM 1675 C CA . ILE A 1 215 ? 21.275 32.949 32.601 1.00 17.95 212 ILE A CA 1
ATOM 1676 C C . ILE A 1 215 ? 22.417 32.494 31.685 1.00 19.50 212 ILE A C 1
ATOM 1677 O O . ILE A 1 215 ? 23.596 32.768 31.956 1.00 20.03 212 ILE A O 1
ATOM 1682 N N . ALA A 1 216 ? 22.067 31.821 30.591 1.00 21.21 213 ALA A N 1
ATOM 1683 C CA . ALA A 1 216 ? 23.085 31.299 29.678 1.00 20.61 213 ALA A CA 1
ATOM 1684 C C . ALA A 1 216 ? 23.940 32.411 29.058 1.00 24.78 213 ALA A C 1
ATOM 1685 O O . ALA A 1 216 ? 25.138 32.231 28.850 1.00 21.71 213 ALA A O 1
ATOM 1687 N N . GLU A 1 217 ? 23.339 33.562 28.768 1.00 21.02 214 GLU A N 1
ATOM 1688 C CA . GLU A 1 217 ? 24.125 34.671 28.223 1.00 22.81 214 GLU A CA 1
ATOM 1689 C C . GLU A 1 217 ? 25.269 35.070 29.166 1.00 19.96 214 GLU A C 1
ATOM 1690 O O . GLU A 1 217 ? 26.394 35.334 28.709 1.00 20.20 214 GLU A O 1
ATOM 1696 N N . LEU A 1 218 ? 24.984 35.108 30.469 1.00 20.92 215 LEU A N 1
ATOM 1697 C CA . LEU A 1 218 ? 26.002 35.446 31.452 1.00 19.32 215 LEU A CA 1
ATOM 1698 C C . LEU A 1 218 ? 27.065 34.352 31.503 1.00 22.74 215 LEU A C 1
ATOM 1699 O O . LEU A 1 218 ? 28.255 34.638 31.589 1.00 18.03 215 LEU A O 1
ATOM 1704 N N . VAL A 1 219 ? 26.630 33.100 31.490 1.00 20.21 216 VAL A N 1
ATOM 1705 C CA . VAL A 1 219 ? 27.588 31.995 31.456 1.00 17.55 216 VAL A CA 1
ATOM 1706 C C . VAL A 1 219 ? 28.510 32.122 30.256 1.00 20.70 216 VAL A C 1
ATOM 1707 O O . VAL A 1 219 ? 29.736 31.986 30.387 1.00 21.05 216 VAL A O 1
ATOM 1711 N N . ILE A 1 220 ? 27.928 32.391 29.083 1.00 19.79 217 ILE A N 1
ATOM 1712 C CA . ILE A 1 220 ? 28.722 32.544 27.864 1.00 21.05 217 ILE A CA 1
ATOM 1713 C C . ILE A 1 220 ? 29.723 33.695 28.003 1.00 20.55 217 ILE A C 1
ATOM 1714 O O . ILE A 1 220 ? 30.879 33.573 27.582 1.00 21.02 217 ILE A O 1
ATOM 1719 N N . PHE A 1 221 ? 29.288 34.803 28.599 1.00 20.02 218 PHE A N 1
ATOM 1720 C CA . PHE A 1 221 ? 30.209 35.915 28.825 1.00 22.29 218 PHE A CA 1
ATOM 1721 C C . PHE A 1 221 ? 31.381 35.457 29.703 1.00 20.85 218 PHE A C 1
ATOM 1722 O O . PHE A 1 221 ? 32.558 35.713 29.396 1.00 23.14 218 PHE A O 1
ATOM 1730 N N . LEU A 1 222 ? 31.067 34.755 30.783 1.00 17.46 219 LEU A N 1
ATOM 1731 C CA . LEU A 1 222 ? 32.101 34.284 31.699 1.00 20.47 219 LEU A CA 1
ATOM 1732 C C . LEU A 1 222 ? 33.048 33.263 31.055 1.00 22.75 219 LEU A C 1
ATOM 1733 O O . LEU A 1 222 ? 34.209 33.158 31.454 1.00 22.14 219 LEU A O 1
ATOM 1738 N N . LEU A 1 223 ? 32.560 32.501 30.079 1.00 17.75 220 LEU A N 1
ATOM 1739 C CA . LEU A 1 223 ? 33.425 31.560 29.362 1.00 20.33 220 LEU A CA 1
ATOM 1740 C C . LEU A 1 223 ? 34.264 32.238 28.277 1.00 24.86 220 LEU A C 1
ATOM 1741 O O . LEU A 1 223 ? 35.311 31.726 27.870 1.00 25.75 220 LEU A O 1
ATOM 1746 N N . SER A 1 224 ? 33.803 33.393 27.809 1.00 21.04 221 SER A N 1
ATOM 1747 C CA . SER A 1 224 ? 34.421 34.050 26.660 1.00 20.38 221 SER A CA 1
ATOM 1748 C C . SER A 1 224 ? 35.736 34.743 27.009 1.00 23.96 221 SER A C 1
ATOM 1749 O O . SER A 1 224 ? 36.063 34.924 28.179 1.00 26.13 221 SER A O 1
ATOM 1752 N N . ASP A 1 225 ? 36.458 35.164 25.973 1.00 25.54 222 ASP A N 1
ATOM 1753 C CA . ASP A 1 225 ? 37.733 35.866 26.148 1.00 30.17 222 ASP A CA 1
ATOM 1754 C C . ASP A 1 225 ? 37.548 37.288 26.668 1.00 26.02 222 ASP A C 1
ATOM 1755 O O . ASP A 1 225 ? 38.520 37.990 26.934 1.00 28.88 222 ASP A O 1
ATOM 1760 N N . LYS A 1 226 ? 36.302 37.723 26.784 1.00 24.28 223 LYS A N 1
ATOM 1761 C CA . LYS A 1 226 ? 36.018 39.074 27.260 1.00 23.88 223 LYS A CA 1
ATOM 1762 C C . LYS A 1 226 ? 36.104 39.219 28.780 1.00 23.71 223 LYS A C 1
ATOM 1763 O O . LYS A 1 226 ? 36.039 40.333 29.295 1.00 28.07 223 LYS A O 1
ATOM 1769 N N . SER A 1 227 ? 36.229 38.104 29.497 1.00 21.62 224 SER A N 1
ATOM 1770 C CA . SER A 1 227 ? 36.111 38.136 30.953 1.00 19.50 224 SER A CA 1
ATOM 1771 C C . SER A 1 227 ? 37.325 37.563 31.683 1.00 20.34 224 SER A C 1
ATOM 1772 O O . SER A 1 227 ? 37.193 37.000 32.774 1.00 21.40 224 SER A O 1
ATOM 1775 N N . LYS A 1 228 ? 38.508 37.744 31.107 1.00 21.72 225 LYS A N 1
ATOM 1776 C CA . LYS A 1 228 ? 39.702 37.080 31.623 1.00 21.85 225 LYS A CA 1
ATOM 1777 C C . LYS A 1 228 ? 40.171 37.550 32.994 1.00 23.71 225 LYS A C 1
ATOM 1778 O O . LYS A 1 228 ? 40.948 36.849 33.647 1.00 24.77 225 LYS A O 1
ATOM 1784 N N . PHE A 1 229 ? 39.752 38.739 33.410 1.00 19.24 226 PHE A N 1
ATOM 1785 C CA . PHE A 1 229 ? 40.169 39.244 34.724 1.00 21.75 226 PHE A CA 1
ATOM 1786 C C . PHE A 1 229 ? 39.189 38.868 35.836 1.00 23.43 226 PHE A C 1
ATOM 1787 O O . PHE A 1 229 ? 39.441 39.135 37.005 1.00 21.27 226 PHE A O 1
ATOM 1803 N N . THR A 1 231 ? 37.692 36.375 38.316 1.00 17.38 228 THR A N 1
ATOM 1804 C CA . THR A 1 231 ? 37.825 35.067 38.928 1.00 19.86 228 THR A CA 1
ATOM 1805 C C . THR A 1 231 ? 37.497 35.138 40.404 1.00 18.78 228 THR A C 1
ATOM 1806 O O . THR A 1 231 ? 37.703 36.167 41.050 1.00 20.76 228 THR A O 1
ATOM 1810 N N . GLY A 1 232 ? 36.977 34.032 40.928 1.00 17.27 229 GLY A N 1
ATOM 1811 C CA . GLY A 1 232 ? 36.615 33.940 42.330 1.00 17.60 229 GLY A CA 1
ATOM 1812 C C . GLY A 1 232 ? 35.307 34.637 42.679 1.00 18.06 229 GLY A C 1
ATOM 1813 O O . GLY A 1 232 ? 35.008 34.841 43.859 1.00 20.67 229 GLY A O 1
ATOM 1814 N N . GLY A 1 233 ? 34.519 34.982 41.665 1.00 21.24 230 GLY A N 1
ATOM 1815 C CA . GLY A 1 233 ? 33.330 35.787 41.885 1.00 20.96 230 GLY A CA 1
ATOM 1816 C C . GLY A 1 233 ? 32.020 35.023 41.924 1.00 18.36 230 GLY A C 1
ATOM 1817 O O . GLY A 1 233 ? 31.827 34.047 41.192 1.00 20.61 230 GLY A O 1
ATOM 1818 N N . LEU A 1 234 ? 31.128 35.469 42.806 1.00 17.53 231 LEU A N 1
ATOM 1819 C CA . LEU A 1 234 ? 29.741 35.018 42.793 1.00 16.67 231 LEU A CA 1
ATOM 1820 C C . LEU A 1 234 ? 28.960 36.139 42.139 1.00 17.00 231 LEU A C 1
ATOM 1821 O O . LEU A 1 234 ? 28.934 37.265 42.657 1.00 20.21 231 LEU A O 1
ATOM 1826 N N . ILE A 1 235 ? 28.338 35.843 41.004 1.00 17.77 232 ILE A N 1
ATOM 1827 C CA . ILE A 1 235 ? 27.761 36.874 40.156 1.00 17.90 232 ILE A CA 1
ATOM 1828 C C . ILE A 1 235 ? 26.234 36.802 40.229 1.00 17.21 232 ILE A C 1
ATOM 1829 O O . ILE A 1 235 ? 25.636 35.865 39.709 1.00 19.68 232 ILE A O 1
ATOM 1834 N N . PRO A 1 236 ? 25.608 37.792 40.877 1.00 19.79 233 PRO A N 1
ATOM 1835 C CA . PRO A 1 236 ? 24.142 37.800 40.998 1.00 20.82 233 PRO A CA 1
ATOM 1836 C C . PRO A 1 236 ? 23.435 38.006 39.654 1.00 19.38 233 PRO A C 1
ATOM 1837 O O . PRO A 1 236 ? 23.781 38.884 38.857 1.00 18.28 233 PRO A O 1
ATOM 1841 N N . ILE A 1 237 ? 22.432 37.176 39.403 1.00 18.37 234 ILE A N 1
ATOM 1842 C CA . ILE A 1 237 ? 21.545 37.351 38.253 1.00 20.71 234 ILE A CA 1
ATOM 1843 C C . ILE A 1 237 ? 20.167 36.920 38.771 1.00 17.40 234 ILE A C 1
ATOM 1844 O O . ILE A 1 237 ? 19.648 35.843 38.457 1.00 19.28 234 ILE A O 1
ATOM 1849 N N . ASP A 1 238 ? 19.605 37.782 39.615 1.00 19.42 235 ASP A N 1
ATOM 1850 C CA . ASP A 1 238 ? 18.489 37.383 40.472 1.00 19.46 235 ASP A CA 1
ATOM 1851 C C . ASP A 1 238 ? 17.356 38.405 40.551 1.00 19.63 235 ASP A C 1
ATOM 1852 O O . ASP A 1 238 ? 16.562 38.377 41.496 1.00 19.16 235 ASP A O 1
ATOM 1857 N N . GLY A 1 239 ? 17.276 39.294 39.569 1.00 21.33 236 GLY A N 1
ATOM 1858 C CA . GLY A 1 239 ? 16.135 40.198 39.465 1.00 23.43 236 GLY A CA 1
ATOM 1859 C C . GLY A 1 239 ? 15.982 41.120 40.664 1.00 22.09 236 GLY A C 1
ATOM 1860 O O . GLY A 1 239 ? 14.905 41.673 40.898 1.00 20.29 236 GLY A O 1
ATOM 1861 N N . GLY A 1 240 ? 17.069 41.283 41.414 1.00 20.76 237 GLY A N 1
ATOM 1862 C CA . GLY A 1 240 ? 17.102 42.169 42.573 1.00 18.21 237 GLY A CA 1
ATOM 1863 C C . GLY A 1 240 ? 16.910 41.446 43.899 1.00 17.23 237 GLY A C 1
ATOM 1864 O O . GLY A 1 240 ? 16.895 42.065 44.962 1.00 18.74 237 GLY A O 1
ATOM 1865 N N . TYR A 1 241 ? 16.786 40.127 43.850 1.00 18.48 238 TYR A N 1
ATOM 1866 C CA . TYR A 1 241 ? 16.423 39.385 45.059 1.00 19.60 238 TYR A CA 1
ATOM 1867 C C . TYR A 1 241 ? 17.378 39.645 46.219 1.00 23.10 238 TYR A C 1
ATOM 1868 O O . TYR A 1 241 ? 16.933 39.861 47.339 1.00 21.93 238 TYR A O 1
ATOM 1877 N N . THR A 1 242 ? 18.683 39.608 45.964 1.00 21.81 239 THR A N 1
ATOM 1878 C CA . THR A 1 242 ? 19.631 39.765 47.073 1.00 19.16 239 THR A CA 1
ATOM 1879 C C . THR A 1 242 ? 19.898 41.222 47.458 1.00 22.20 239 THR A C 1
ATOM 1880 O O . THR A 1 242 ? 20.576 41.487 48.451 1.00 23.68 239 THR A O 1
ATOM 1884 N N . ALA A 1 243 ? 19.359 42.163 46.688 1.00 22.77 240 ALA A N 1
ATOM 1885 C CA . ALA A 1 243 ? 19.488 43.579 47.033 1.00 22.71 240 ALA A CA 1
ATOM 1886 C C . ALA A 1 243 ? 18.490 44.004 48.096 1.00 23.98 240 ALA A C 1
ATOM 1887 O O . ALA A 1 243 ? 18.615 45.087 48.669 1.00 24.20 240 ALA A O 1
ATOM 1889 N N . GLN A 1 244 ? 17.503 43.147 48.357 1.00 23.59 241 GLN A N 1
ATOM 1890 C CA . GLN A 1 244 ? 16.500 43.401 49.380 1.00 26.82 241 GLN A CA 1
ATOM 1891 C C . GLN A 1 244 ? 16.567 42.367 50.519 1.00 29.62 241 GLN A C 1
ATOM 1892 O O . GLN A 1 244 ? 17.136 41.285 50.371 1.00 28.92 241 GLN A O 1
#

CATH classification: 3.40.50.720

Foldseek 3Di:
DFEEEEEPLAWFLNVLLVVVQPPDVVYAYEYEEQDHHDDDPRYHYDHADQLDLVRLVVVLVVCVPAAGQEYEYDFAAFDFFDPVGDDPVVLSSRLSRLPVSVVSNVVSCVVRYAQQHEYEYAAACLCPPDDPRGHSNSVSNVNVLVLQVCQVVCVVSLYAGEYEHEAAEPIPNSLVVQCVVCVVVVHDSVVSQQVSLVLAPQSHHHYSNVSSVVVVCRRDPNNSPHSYYHYPYNCNNVD

Sequence (239 aa):
AANYLVTGGSKGIGKAVVELLLQNKNHTVINIDIQQSFSAENLKFIKADLTKQQDITNVLDIIKNNVSSFDGIIFLNAGIILIKGSIFDIDIESIKKVLDLNVWSSIYFIKGLENNLKVGASIVFNGSDQCFIAKPNSFAYTLSKGAIAQTKSLALDLAKYQIRVNTVCPGTVDTDLYRNLIQKYANNVGISFDEAQKQEEKEFPLNRIAQPQEIAELVIFLLSDKSKFTGGLIPIDGGYTAQ

Solvent-accessible surface area: 12254 Å² total

Nearest PDB structures (foldseek):
  4e4y-assembly1_A  TM=1.004E+00  e=5.737E-51  Francisella tularensis subsp. tularensis SCHU S4
  8y11-assembly1_A  TM=9.199E-01  e=9.724E-24  Herbaspirillum huttiense
  3vtz-assembly1_D  TM=8.956E-01  e=2.858E-22  Thermoplasma volcanium GSS1
  3vtz-assembly1_A  TM=8.911E-01  e=8.126E-22  Thermoplasma volcanium GSS1
  3vtz-assembly1_B  TM=9.053E-01  e=2.310E-21  Thermoplasma volcanium GSS1

B-factor: mean 30.79, std 10.55, range [13.57, 80.04]

InterPro domains:
  IPR002347 Short-chain dehydrogenase/reductase SDR [PF13561] (11-239)
  IPR002347 Short-chain dehydrogenase/reductase SDR [PR00081] (3-20)
  IPR002347 Short-chain dehydrogenase/reductase SDR [PR00081] (66-77)
  IPR002347 Short-chain dehydrogenase/reductase SDR [PR00081] (137-156)
  IPR002347 Short-chain dehydrogenase/reductase SDR [PR00081] (158-175)
  IPR002347 Short-chain dehydrogenase/reductase SDR [PR00081] (202-222)
  IPR036291 NAD(P)-binding domain superfamily [SSF51735] (4-240)
  IPR051122 SDR DHRS6-like [PTHR43477] (4-240)